Protein AF-A0A0Q4K7S3-F1 (afdb_monomer_lite)

Sequence (241 aa):
MIRLLLPAALAGLSPAAHAQATAPSAEAVSAAKEGVVTTTTDANGAKVKTKPYAPAALPDNETGRQKFGGIDFGIGVAFTYDLGNNERIKEATIVDNIVRVTRTENVRARLILESHYFFTPPSAALGNYSGAFCDEMKDYPDQKEDCDNRRKSFGIGPFMAIQPGTDNIIDAIGAGVMIGLRRRQENSASFNIGIGILYDVNTQILGDGFVENQAPPGKETEVRFRRGSQSGLLIMTSYSF

Structure (mmCIF, N/CA/C/O backbone):
data_AF-A0A0Q4K7S3-F1
#
_entry.id   AF-A0A0Q4K7S3-F1
#
loop_
_atom_site.group_PDB
_atom_site.id
_atom_site.type_symbol
_atom_site.label_atom_id
_atom_site.label_alt_id
_atom_site.label_comp_id
_atom_site.label_asym_id
_atom_site.label_entity_id
_atom_site.label_seq_id
_atom_site.pdbx_PDB_ins_code
_atom_site.Cartn_x
_atom_site.Cartn_y
_atom_site.Cartn_z
_atom_site.occupancy
_atom_site.B_iso_or_equiv
_atom_site.auth_seq_id
_atom_site.auth_comp_id
_atom_site.auth_asym_id
_atom_site.auth_atom_id
_atom_site.pdbx_PDB_model_num
ATOM 1 N N . MET A 1 1 ? 34.430 51.041 56.766 1.00 45.44 1 MET A N 1
ATOM 2 C CA . MET A 1 1 ? 35.851 50.641 56.692 1.00 45.44 1 MET A CA 1
ATOM 3 C C . MET A 1 1 ? 35.987 49.268 57.322 1.00 45.44 1 MET A C 1
ATOM 5 O O . MET A 1 1 ? 35.691 49.160 58.499 1.00 45.44 1 MET A O 1
ATOM 9 N N . ILE A 1 2 ? 36.362 48.253 56.540 1.00 39.62 2 ILE A N 1
ATOM 10 C CA . ILE A 1 2 ? 37.396 47.240 56.834 1.00 39.62 2 ILE A CA 1
ATOM 11 C C . ILE A 1 2 ? 37.284 46.144 55.762 1.00 39.62 2 ILE A C 1
ATOM 13 O O . ILE A 1 2 ? 36.261 45.485 55.606 1.00 39.62 2 ILE A O 1
ATOM 17 N N . ARG A 1 3 ? 38.363 46.051 54.981 1.00 39.69 3 ARG A N 1
ATOM 18 C CA . ARG A 1 3 ? 38.727 44.982 54.047 1.00 39.69 3 ARG A CA 1
ATOM 19 C C . ARG A 1 3 ? 39.050 43.707 54.830 1.00 39.69 3 ARG A C 1
ATOM 21 O O . ARG A 1 3 ? 39.777 43.799 55.813 1.00 39.69 3 ARG A O 1
ATOM 28 N N . LEU A 1 4 ? 38.673 42.546 54.302 1.00 34.09 4 LEU A N 1
ATOM 29 C CA . LEU A 1 4 ? 39.364 41.272 54.547 1.00 34.09 4 LEU A CA 1
ATOM 30 C C . LEU A 1 4 ? 39.098 40.363 53.329 1.00 34.09 4 LEU A C 1
ATOM 32 O O . LEU A 1 4 ? 37.962 39.983 53.082 1.00 34.09 4 LEU A O 1
ATOM 36 N N . LEU A 1 5 ? 39.985 40.393 52.330 1.00 36.31 5 LEU A N 1
ATOM 37 C CA . LEU A 1 5 ? 41.039 39.401 52.055 1.00 36.31 5 LEU A CA 1
ATOM 38 C C . LEU A 1 5 ? 40.502 38.000 51.701 1.00 36.31 5 LEU A C 1
ATOM 40 O O . LEU A 1 5 ? 40.054 37.248 52.558 1.00 36.31 5 LEU A O 1
ATOM 44 N N . LEU A 1 6 ? 40.624 37.682 50.406 1.00 39.38 6 LEU A N 1
ATOM 45 C CA . LEU A 1 6 ? 40.625 36.334 49.830 1.00 39.38 6 LEU A CA 1
ATOM 46 C C . LEU A 1 6 ? 41.616 35.406 50.558 1.00 39.38 6 LEU A C 1
ATOM 48 O O . LEU A 1 6 ? 42.647 35.872 51.052 1.00 39.38 6 LEU A O 1
ATOM 52 N N . PRO A 1 7 ? 41.433 34.088 50.386 1.00 41.41 7 PRO A N 1
ATOM 53 C CA . PRO A 1 7 ? 42.501 33.346 49.734 1.00 41.41 7 PRO A CA 1
ATOM 54 C C . PRO A 1 7 ? 42.029 32.547 48.517 1.00 41.41 7 PRO A C 1
ATOM 56 O O . PRO A 1 7 ? 40.868 32.185 48.349 1.00 41.41 7 PRO A O 1
ATOM 59 N N . ALA A 1 8 ? 43.011 32.357 47.648 1.00 37.75 8 ALA A N 1
ATOM 60 C CA . ALA A 1 8 ? 42.970 31.721 46.353 1.00 37.75 8 ALA A CA 1
ATOM 61 C C . ALA A 1 8 ? 42.865 30.186 46.408 1.00 37.75 8 ALA A C 1
ATOM 63 O O . ALA A 1 8 ? 43.196 29.561 47.411 1.00 37.75 8 ALA A O 1
ATOM 64 N N . ALA A 1 9 ? 42.568 29.648 45.220 1.00 33.41 9 ALA A N 1
ATOM 65 C CA . ALA A 1 9 ? 42.928 28.332 44.690 1.00 33.41 9 ALA A CA 1
ATOM 66 C C . ALA A 1 9 ? 41.844 27.244 44.732 1.00 33.41 9 ALA A C 1
ATOM 68 O O . ALA A 1 9 ? 41.751 26.454 45.663 1.00 33.41 9 ALA A O 1
ATOM 69 N N . LEU A 1 10 ? 41.148 27.100 43.601 1.00 35.28 10 LEU A N 1
ATOM 70 C CA . LEU A 1 10 ? 41.057 25.797 42.948 1.00 35.28 10 LEU A CA 1
ATOM 71 C C . LEU A 1 10 ? 41.233 26.005 41.439 1.00 35.28 10 LEU A C 1
ATOM 73 O O . LEU A 1 10 ? 40.432 26.659 40.775 1.00 35.28 10 LEU A O 1
ATOM 77 N N . ALA A 1 11 ? 42.361 25.516 40.942 1.00 36.56 11 ALA A N 1
ATOM 78 C CA . ALA A 1 11 ? 42.706 25.472 39.537 1.00 36.56 11 ALA A CA 1
ATOM 79 C C . ALA A 1 11 ? 42.016 24.279 38.860 1.00 36.56 11 ALA A C 1
ATOM 81 O O . ALA A 1 11 ? 41.850 23.229 39.475 1.00 36.56 11 ALA A O 1
ATOM 82 N N . GLY A 1 12 ? 41.733 24.424 37.563 1.00 40.91 12 GLY A N 1
ATOM 83 C CA . GLY A 1 12 ? 41.736 23.291 36.638 1.00 40.91 12 GLY A CA 1
ATOM 84 C C . GLY A 1 12 ? 40.378 22.772 36.180 1.00 40.91 12 GLY A C 1
ATOM 85 O O . GLY A 1 12 ? 40.046 21.631 36.462 1.00 40.91 12 GLY A O 1
ATOM 86 N N . LEU A 1 13 ? 39.664 23.548 35.361 1.00 35.62 13 LEU A N 1
ATOM 87 C CA . LEU A 1 13 ? 38.778 23.002 34.328 1.00 35.62 13 LEU A CA 1
ATOM 88 C C . LEU A 1 13 ? 39.012 23.802 33.039 1.00 35.62 13 LEU A C 1
ATOM 90 O O . LEU A 1 13 ? 38.580 24.944 32.904 1.00 35.62 13 LEU A O 1
ATOM 94 N N . SER A 1 14 ? 39.783 23.207 32.127 1.00 42.62 14 SER A N 1
ATOM 95 C CA . SER A 1 14 ? 39.996 23.713 30.769 1.00 42.62 14 SER A CA 1
ATOM 96 C C . SER A 1 14 ? 38.718 23.508 29.943 1.00 42.62 14 SER A C 1
ATOM 98 O O . SER A 1 14 ? 38.114 22.437 30.052 1.00 42.62 14 SER A O 1
ATOM 100 N N . PRO A 1 15 ? 38.285 24.473 29.113 1.00 40.91 15 PRO A N 1
ATOM 101 C CA . PRO A 1 15 ? 37.164 24.261 28.208 1.00 40.91 15 PRO A CA 1
ATOM 102 C C . PRO A 1 15 ? 37.538 23.224 27.142 1.00 40.91 15 PRO A C 1
ATOM 104 O O . PRO A 1 15 ? 38.585 23.315 26.500 1.00 40.91 15 PRO A O 1
ATOM 107 N N . ALA A 1 16 ? 36.669 22.228 26.961 1.00 40.34 16 ALA A N 1
ATOM 108 C CA . ALA A 1 16 ? 36.775 21.237 25.900 1.00 40.34 16 ALA A CA 1
ATOM 109 C C . ALA A 1 16 ? 36.878 21.941 24.537 1.00 40.34 16 ALA A C 1
ATOM 111 O O . ALA A 1 16 ? 35.958 22.642 24.102 1.00 40.34 16 ALA A O 1
ATOM 112 N N . ALA A 1 17 ? 38.024 21.764 23.882 1.00 35.00 17 ALA A N 1
ATOM 113 C CA . ALA A 1 17 ? 38.273 22.245 22.537 1.00 35.00 17 ALA A CA 1
ATOM 114 C C . ALA A 1 17 ? 37.237 21.637 21.582 1.00 35.00 17 ALA A C 1
ATOM 116 O O . ALA A 1 17 ? 37.189 20.424 21.384 1.00 35.00 17 ALA A O 1
ATOM 117 N N . HIS A 1 18 ? 36.406 22.492 20.988 1.00 36.59 18 HIS A N 1
ATOM 118 C CA . HIS A 1 18 ? 35.636 22.140 19.806 1.00 36.59 18 HIS A CA 1
ATOM 119 C C . HIS A 1 18 ? 36.629 21.909 18.666 1.00 36.59 18 HIS A C 1
ATOM 121 O O . HIS A 1 18 ? 37.198 22.860 18.131 1.00 36.59 18 HIS A O 1
ATOM 127 N N . ALA A 1 19 ? 36.862 20.647 18.309 1.00 35.59 19 ALA A N 1
ATOM 128 C CA . ALA A 1 19 ? 37.572 20.308 17.087 1.00 35.59 19 ALA A CA 1
ATOM 129 C C . ALA A 1 19 ? 36.714 20.762 15.895 1.00 35.59 19 ALA A C 1
ATOM 131 O O . ALA A 1 19 ? 35.727 20.121 15.538 1.00 35.59 19 ALA A O 1
ATOM 132 N N . GLN A 1 20 ? 37.066 21.905 15.307 1.00 34.44 20 GLN A N 1
ATOM 133 C CA . GLN A 1 20 ? 36.595 22.288 13.983 1.00 34.44 20 GLN A CA 1
ATOM 134 C C . GLN A 1 20 ? 37.061 21.220 12.995 1.00 34.44 20 GLN A C 1
ATOM 136 O O . GLN A 1 20 ? 38.261 21.018 12.813 1.00 34.44 20 GLN A O 1
ATOM 141 N N . ALA A 1 21 ? 36.110 20.533 12.364 1.00 34.03 21 ALA A N 1
ATOM 142 C CA . ALA A 1 21 ? 36.389 19.699 11.208 1.00 34.03 21 ALA A CA 1
ATOM 143 C C . ALA A 1 21 ? 36.898 20.608 10.083 1.00 34.03 21 ALA A C 1
ATOM 145 O O . ALA A 1 21 ? 36.133 21.347 9.462 1.00 34.03 21 ALA A O 1
ATOM 146 N N . THR A 1 22 ? 38.207 20.602 9.859 1.00 39.75 22 THR A N 1
ATOM 147 C CA . THR A 1 22 ? 38.811 21.222 8.688 1.00 39.75 22 THR A CA 1
ATOM 148 C C . THR A 1 22 ? 38.411 20.414 7.459 1.00 39.75 22 THR A C 1
ATOM 150 O O . THR A 1 22 ? 38.588 19.196 7.411 1.00 39.75 22 THR A O 1
ATOM 153 N N . ALA A 1 23 ? 37.835 21.088 6.463 1.00 43.47 23 ALA A N 1
ATOM 154 C CA . ALA A 1 23 ? 37.610 20.485 5.157 1.00 43.47 23 ALA A CA 1
ATOM 155 C C . ALA A 1 23 ? 38.954 19.983 4.590 1.00 43.47 23 ALA A C 1
ATOM 157 O O . ALA A 1 23 ? 39.973 20.664 4.761 1.00 43.47 23 ALA A O 1
ATOM 158 N N . PRO A 1 24 ? 38.988 18.808 3.937 1.00 42.94 24 PRO A N 1
ATOM 159 C CA . PRO A 1 24 ? 40.221 18.284 3.368 1.00 42.94 24 PRO A CA 1
ATOM 160 C C . PRO A 1 24 ? 40.755 19.238 2.290 1.00 42.94 24 PRO A C 1
ATOM 162 O O . PRO A 1 24 ? 39.987 19.849 1.545 1.00 42.94 24 PRO A O 1
ATOM 165 N N . SER A 1 25 ? 42.081 19.385 2.222 1.00 44.00 25 SER A N 1
ATOM 166 C CA . SER A 1 25 ? 42.741 20.234 1.228 1.00 44.00 25 SER A CA 1
ATOM 167 C C . SER A 1 25 ? 42.502 19.711 -0.194 1.00 44.00 25 SER A C 1
ATOM 169 O O . SER A 1 25 ? 42.300 18.516 -0.409 1.00 44.00 25 SER A O 1
ATOM 171 N N . ALA A 1 26 ? 42.567 20.599 -1.190 1.00 44.00 26 ALA A N 1
ATOM 172 C CA . ALA A 1 26 ? 42.369 20.252 -2.601 1.00 44.00 26 ALA A CA 1
ATOM 173 C C . ALA A 1 26 ? 43.338 19.162 -3.118 1.00 44.00 26 ALA A C 1
ATOM 175 O O . ALA A 1 26 ? 43.002 18.437 -4.052 1.00 44.00 26 ALA A O 1
ATOM 176 N N . GLU A 1 27 ? 44.498 18.983 -2.477 1.00 41.44 27 GLU A N 1
ATOM 177 C CA . GLU A 1 27 ? 45.441 17.887 -2.757 1.00 41.44 27 GLU A CA 1
ATOM 178 C C . GLU A 1 27 ? 44.940 16.515 -2.275 1.00 41.44 27 GLU A C 1
ATOM 180 O O . GLU A 1 27 ? 45.216 15.502 -2.912 1.00 41.44 27 GLU A O 1
ATOM 185 N N . ALA A 1 28 ? 44.139 16.456 -1.207 1.00 39.88 28 ALA A N 1
ATOM 186 C CA . ALA A 1 28 ? 43.490 15.213 -0.782 1.00 39.88 28 ALA A CA 1
ATOM 187 C C . ALA A 1 28 ? 42.332 14.815 -1.718 1.00 39.88 28 ALA A C 1
ATOM 189 O O . ALA A 1 28 ? 41.985 13.639 -1.815 1.00 39.88 28 ALA A O 1
ATOM 190 N N . VAL A 1 29 ? 41.757 15.782 -2.442 1.00 46.22 29 VAL A N 1
ATOM 191 C CA . VAL A 1 29 ? 40.675 15.553 -3.413 1.00 46.22 29 VAL A CA 1
ATOM 192 C C . VAL A 1 29 ? 41.221 15.067 -4.763 1.00 46.22 29 VAL A C 1
ATOM 194 O O . VAL A 1 29 ? 40.550 14.298 -5.451 1.00 46.22 29 VAL A O 1
ATOM 197 N N . SER A 1 30 ? 42.449 15.442 -5.145 1.00 37.38 30 SER A N 1
ATOM 198 C CA . SER A 1 30 ? 43.056 14.975 -6.402 1.00 37.38 30 SER A CA 1
ATOM 199 C C . SER A 1 30 ? 43.574 13.532 -6.322 1.00 37.38 30 SER A C 1
ATOM 201 O O . SER A 1 30 ? 43.469 12.800 -7.305 1.00 37.38 30 SER A O 1
ATOM 203 N N . ALA A 1 31 ? 44.030 13.077 -5.149 1.00 39.56 31 ALA A N 1
ATOM 204 C CA . ALA A 1 31 ? 44.505 11.705 -4.941 1.00 39.56 31 ALA A CA 1
ATOM 205 C C . ALA A 1 31 ? 43.390 10.637 -4.985 1.00 39.56 31 ALA A C 1
ATOM 207 O O . ALA A 1 31 ? 43.677 9.455 -5.135 1.00 39.56 31 ALA A O 1
ATOM 208 N N . ALA A 1 32 ? 42.115 11.023 -4.890 1.00 44.19 32 ALA A N 1
ATOM 209 C CA . ALA A 1 32 ? 40.990 10.088 -4.973 1.00 44.19 32 ALA A CA 1
ATOM 210 C C . ALA A 1 32 ? 40.625 9.678 -6.416 1.00 44.19 32 ALA A C 1
ATOM 212 O O . ALA A 1 32 ? 39.870 8.724 -6.601 1.00 44.19 32 ALA A O 1
ATOM 213 N N . LYS A 1 33 ? 41.148 10.373 -7.441 1.00 42.09 33 LYS A N 1
ATOM 214 C CA . LYS A 1 33 ? 40.830 10.095 -8.857 1.00 42.09 33 LYS A CA 1
ATOM 215 C C . LYS A 1 33 ? 41.651 8.967 -9.482 1.00 42.09 33 LYS A C 1
ATOM 217 O O . LYS A 1 33 ? 41.204 8.364 -10.451 1.00 42.09 33 LYS A O 1
ATOM 222 N N . GLU A 1 34 ? 42.800 8.628 -8.913 1.00 47.62 34 GLU A N 1
ATOM 223 C CA . GLU A 1 34 ? 43.579 7.455 -9.304 1.00 47.62 34 GLU A CA 1
ATOM 224 C C . GLU A 1 34 ? 43.604 6.512 -8.110 1.00 47.62 34 GLU A C 1
ATOM 226 O O . GLU A 1 34 ? 44.264 6.797 -7.119 1.00 47.62 34 GLU A O 1
ATOM 231 N N . GLY A 1 35 ? 42.822 5.429 -8.158 1.00 50.06 35 GLY A N 1
ATOM 232 C CA . GLY A 1 35 ? 42.617 4.527 -7.023 1.00 50.06 35 GLY A CA 1
ATOM 233 C C . GLY A 1 35 ? 43.919 4.165 -6.300 1.00 50.06 35 GLY A C 1
ATOM 234 O O . GLY A 1 35 ? 44.674 3.307 -6.760 1.00 50.06 35 GLY A O 1
ATOM 235 N N . VAL A 1 36 ? 44.157 4.811 -5.155 1.00 48.53 36 VAL A N 1
ATOM 236 C CA . VAL A 1 36 ? 45.369 4.627 -4.356 1.00 48.53 36 VAL A CA 1
ATOM 237 C C . VAL A 1 36 ? 45.356 3.216 -3.786 1.00 48.53 36 VAL A C 1
ATOM 239 O O . VAL A 1 36 ? 44.555 2.868 -2.919 1.00 48.53 36 VAL A O 1
ATOM 242 N N . VAL A 1 37 ? 46.243 2.371 -4.305 1.00 54.38 37 VAL A N 1
ATOM 243 C CA . VAL A 1 37 ? 46.498 1.040 -3.758 1.00 54.38 37 VAL A CA 1
ATOM 244 C C . VAL A 1 37 ? 47.479 1.191 -2.605 1.00 54.38 37 VAL A C 1
ATOM 246 O O . VAL A 1 37 ? 48.680 1.365 -2.814 1.00 54.38 37 VAL A O 1
ATOM 249 N N . THR A 1 38 ? 46.977 1.095 -1.378 1.00 56.47 38 THR A N 1
ATOM 250 C CA . THR A 1 38 ? 47.830 1.106 -0.191 1.00 56.47 38 THR A CA 1
ATOM 251 C C . THR A 1 38 ? 48.401 -0.292 0.021 1.00 56.47 38 THR A C 1
ATOM 253 O O . THR A 1 38 ? 47.674 -1.285 0.050 1.00 56.47 38 THR A O 1
ATOM 256 N N . THR A 1 39 ? 49.722 -0.393 0.149 1.00 53.88 39 THR A N 1
ATOM 257 C CA . THR A 1 39 ? 50.376 -1.658 0.502 1.00 53.88 39 THR A CA 1
ATOM 258 C C . THR A 1 39 ? 50.478 -1.735 2.017 1.00 53.88 39 THR A C 1
ATOM 260 O O . THR A 1 39 ? 51.157 -0.910 2.625 1.00 53.88 39 THR A O 1
ATOM 263 N N . THR A 1 40 ? 49.799 -2.704 2.620 1.00 59.62 40 THR A N 1
ATOM 264 C CA . THR A 1 40 ? 49.866 -2.991 4.055 1.00 59.62 40 THR A CA 1
ATOM 265 C C . THR A 1 40 ? 50.599 -4.310 4.272 1.00 59.62 40 THR A C 1
ATOM 267 O O . THR A 1 40 ? 50.608 -5.175 3.400 1.00 59.62 40 THR A O 1
ATOM 270 N N . THR A 1 41 ? 51.289 -4.454 5.397 1.00 59.78 41 THR A N 1
ATOM 271 C CA . THR A 1 41 ? 51.981 -5.701 5.738 1.00 59.78 41 THR A CA 1
ATOM 272 C C . THR A 1 41 ? 51.087 -6.492 6.6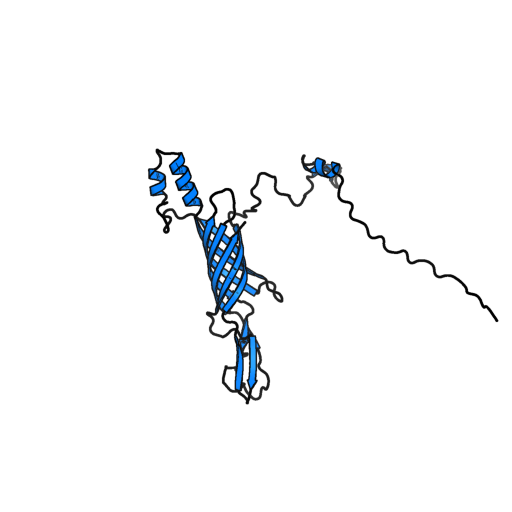80 1.00 59.78 41 THR A C 1
ATOM 274 O O . THR A 1 41 ? 50.649 -5.947 7.693 1.00 59.78 41 THR A O 1
ATOM 277 N N . ASP A 1 42 ? 50.785 -7.743 6.341 1.00 59.50 42 ASP A N 1
ATOM 278 C CA . ASP A 1 42 ? 50.000 -8.612 7.213 1.00 59.50 42 ASP A CA 1
ATOM 279 C C . ASP A 1 42 ? 50.812 -9.094 8.429 1.00 59.50 42 ASP A C 1
ATOM 281 O O . ASP A 1 42 ? 52.017 -8.853 8.551 1.00 59.50 42 ASP A O 1
ATOM 285 N N . ALA A 1 43 ? 50.140 -9.787 9.350 1.00 57.28 43 ALA A N 1
ATOM 286 C CA . ALA A 1 43 ? 50.737 -10.285 10.590 1.00 57.28 43 ALA A CA 1
ATOM 287 C C . ALA A 1 43 ? 51.894 -11.287 10.378 1.00 57.28 43 ALA A C 1
ATOM 289 O O . ALA A 1 43 ? 52.636 -11.556 11.319 1.00 57.28 43 ALA A O 1
ATOM 290 N N . ASN A 1 44 ? 52.074 -11.801 9.157 1.00 64.62 44 ASN A N 1
ATOM 291 C CA . ASN A 1 44 ? 53.140 -12.728 8.784 1.00 64.62 44 ASN A CA 1
ATOM 292 C C . ASN A 1 44 ? 54.246 -12.049 7.956 1.00 64.62 44 ASN A C 1
ATOM 294 O O . ASN A 1 44 ? 55.134 -12.723 7.433 1.00 64.62 44 ASN A O 1
ATOM 298 N N . GLY A 1 45 ? 54.218 -10.718 7.832 1.00 62.38 45 GLY A N 1
ATOM 299 C CA . GLY A 1 45 ? 55.233 -9.955 7.111 1.00 62.38 45 GLY A CA 1
ATOM 300 C C . GLY A 1 45 ? 55.018 -9.890 5.596 1.00 62.38 45 GLY A C 1
ATOM 301 O O . GLY A 1 45 ? 55.868 -9.335 4.893 1.00 62.38 45 GLY A O 1
ATOM 302 N N . ALA A 1 46 ? 53.910 -10.417 5.066 1.00 61.47 46 ALA A N 1
ATOM 303 C CA . ALA A 1 46 ? 53.632 -10.368 3.637 1.00 61.47 46 ALA A CA 1
ATOM 304 C C . ALA A 1 46 ? 53.005 -9.022 3.252 1.00 61.47 46 ALA A C 1
ATOM 306 O O . ALA A 1 46 ? 52.079 -8.525 3.892 1.00 61.47 46 ALA A O 1
ATOM 307 N N . LYS A 1 47 ? 53.518 -8.410 2.179 1.00 60.59 47 LYS A N 1
ATOM 308 C CA . LYS A 1 47 ? 52.977 -7.158 1.636 1.00 60.59 47 LYS A CA 1
ATOM 309 C C . LYS A 1 47 ? 51.690 -7.445 0.861 1.00 60.59 47 LYS A C 1
ATOM 311 O O . LYS A 1 47 ? 51.740 -7.950 -0.259 1.00 60.59 47 LYS A O 1
ATOM 316 N N . VAL A 1 48 ? 50.551 -7.084 1.439 1.00 64.69 48 VAL A N 1
ATOM 317 C CA . VAL A 1 48 ? 49.222 -7.200 0.842 1.00 64.69 48 VAL A CA 1
ATOM 318 C C . VAL A 1 48 ? 48.807 -5.849 0.263 1.00 64.69 48 VAL A C 1
ATOM 320 O O . VAL A 1 48 ? 48.828 -4.812 0.924 1.00 64.69 48 VAL A O 1
ATOM 323 N N . LYS A 1 49 ? 48.424 -5.846 -1.013 1.00 61.00 49 LYS A N 1
ATOM 324 C CA . LYS A 1 49 ? 47.835 -4.671 -1.658 1.00 61.00 49 LYS A CA 1
ATOM 325 C C . LYS A 1 49 ? 46.365 -4.592 -1.265 1.00 61.00 49 LYS A C 1
ATOM 327 O O . LYS A 1 49 ? 45.564 -5.400 -1.725 1.00 61.00 49 LYS A O 1
ATOM 332 N N . THR A 1 50 ? 46.008 -3.618 -0.441 1.00 52.72 50 THR A N 1
ATOM 333 C CA . THR A 1 50 ? 44.626 -3.380 -0.020 1.00 52.72 50 THR A CA 1
ATOM 334 C C . THR A 1 50 ? 44.116 -2.108 -0.678 1.00 52.72 50 THR A C 1
ATOM 336 O O . THR A 1 50 ? 44.687 -1.034 -0.485 1.00 52.72 50 THR A O 1
ATOM 339 N N . LYS A 1 51 ? 43.034 -2.212 -1.455 1.00 53.62 51 LYS A N 1
ATOM 340 C CA . LYS A 1 51 ? 42.275 -1.025 -1.857 1.00 53.62 51 LYS A CA 1
ATOM 341 C C . LYS A 1 51 ? 41.473 -0.562 -0.637 1.00 53.62 51 LYS A C 1
ATOM 343 O O . LYS A 1 51 ? 40.725 -1.382 -0.101 1.00 53.62 51 LYS A O 1
ATOM 348 N N . PRO A 1 52 ? 41.624 0.687 -0.167 1.00 50.66 52 PRO A N 1
ATOM 349 C CA . PRO A 1 52 ? 40.760 1.197 0.885 1.00 50.66 52 PRO A CA 1
ATOM 350 C C . PRO A 1 52 ? 39.308 1.125 0.401 1.00 50.66 52 PRO A C 1
ATOM 352 O O . PRO A 1 52 ? 38.983 1.602 -0.686 1.00 50.66 52 PRO A O 1
ATOM 355 N N . TYR A 1 53 ? 38.442 0.494 1.195 1.00 44.12 53 TYR A N 1
ATOM 356 C CA . TYR A 1 53 ? 37.002 0.571 0.987 1.00 44.12 53 TYR A CA 1
ATOM 357 C C . TYR A 1 53 ? 36.567 1.993 1.346 1.00 44.12 53 TYR A C 1
ATOM 359 O O . TYR A 1 53 ? 36.283 2.302 2.502 1.00 44.12 53 TYR A O 1
ATOM 367 N N . ALA A 1 54 ? 36.573 2.884 0.359 1.00 47.78 54 ALA A N 1
ATOM 368 C CA . ALA A 1 54 ? 35.694 4.036 0.408 1.00 47.78 54 ALA A CA 1
ATOM 369 C C . ALA A 1 54 ? 34.265 3.498 0.221 1.00 47.78 54 ALA A C 1
ATOM 371 O O . ALA A 1 54 ? 34.080 2.656 -0.665 1.00 47.78 54 ALA A O 1
ATOM 372 N N . PRO A 1 55 ? 33.257 3.928 1.008 1.00 47.78 55 PRO A N 1
ATOM 373 C CA . PRO A 1 55 ? 31.871 3.723 0.604 1.00 47.78 55 PRO A CA 1
ATOM 374 C C . PRO A 1 55 ? 31.764 4.315 -0.799 1.00 47.78 55 PRO A C 1
ATOM 376 O O . PRO A 1 55 ? 31.975 5.513 -0.972 1.00 47.78 55 PRO A O 1
ATOM 379 N N . ALA A 1 56 ? 31.619 3.450 -1.802 1.00 49.78 56 ALA A N 1
ATOM 380 C CA . ALA A 1 56 ? 31.825 3.819 -3.188 1.00 49.78 56 ALA A CA 1
ATOM 381 C C . ALA A 1 56 ? 30.901 4.990 -3.543 1.00 49.78 56 ALA A C 1
ATOM 383 O O . ALA A 1 56 ? 29.691 4.815 -3.678 1.00 49.78 56 ALA A O 1
ATOM 384 N N . ALA A 1 57 ? 31.477 6.183 -3.709 1.00 47.59 57 ALA A N 1
ATOM 385 C CA . ALA A 1 57 ? 30.938 7.107 -4.684 1.00 47.59 57 ALA A CA 1
ATOM 386 C C . ALA A 1 57 ? 30.971 6.338 -6.008 1.00 47.59 57 ALA A C 1
ATOM 388 O O . ALA A 1 57 ? 32.021 5.825 -6.407 1.00 47.59 57 ALA A O 1
ATOM 389 N N . LEU A 1 58 ? 29.789 6.136 -6.584 1.00 51.16 58 LEU A N 1
ATOM 390 C CA . LEU A 1 58 ? 29.616 5.401 -7.827 1.00 51.16 58 LEU A CA 1
ATOM 391 C C . LEU A 1 58 ? 30.554 5.997 -8.888 1.00 51.16 58 LEU A C 1
ATOM 393 O O . LEU A 1 58 ? 30.657 7.222 -8.963 1.00 51.16 58 LEU A O 1
ATOM 397 N N . PRO A 1 59 ? 31.259 5.170 -9.680 1.00 47.97 59 PRO A N 1
ATOM 398 C CA . PRO A 1 59 ? 32.025 5.675 -10.811 1.00 47.97 59 PRO A CA 1
ATOM 399 C C . PRO A 1 59 ? 31.095 6.483 -11.724 1.00 47.97 59 PRO A C 1
ATOM 401 O O . PRO A 1 59 ? 29.977 6.047 -11.993 1.00 47.97 59 PRO A O 1
ATOM 404 N N . ASP A 1 60 ? 31.573 7.632 -12.211 1.00 50.09 60 ASP A N 1
ATOM 405 C CA . ASP A 1 60 ? 30.816 8.676 -12.935 1.00 50.09 60 ASP A CA 1
ATOM 406 C C . ASP A 1 60 ? 30.086 8.212 -14.223 1.00 50.09 60 ASP A C 1
ATOM 408 O O . ASP A 1 60 ? 29.504 9.024 -14.937 1.00 50.09 60 ASP A O 1
ATOM 412 N N . ASN A 1 61 ? 30.109 6.915 -14.543 1.00 47.06 61 ASN A N 1
ATOM 413 C CA . ASN A 1 61 ? 29.497 6.318 -15.727 1.00 47.06 61 ASN A CA 1
ATOM 414 C C . ASN A 1 61 ? 28.586 5.110 -15.425 1.00 47.06 61 ASN A C 1
ATOM 416 O O . ASN A 1 61 ? 28.162 4.407 -16.340 1.00 47.06 61 ASN A O 1
ATOM 420 N N . GLU A 1 62 ? 28.266 4.850 -14.156 1.00 49.72 62 GLU A N 1
ATOM 421 C CA . GLU A 1 62 ? 27.139 3.990 -13.807 1.00 49.72 62 GLU A CA 1
ATOM 422 C C . GLU A 1 62 ? 25.976 4.875 -13.373 1.00 49.72 62 GLU A C 1
ATOM 424 O O . GLU A 1 62 ? 26.099 5.678 -12.447 1.00 49.72 62 GLU A O 1
ATOM 429 N N . THR A 1 63 ? 24.825 4.744 -14.047 1.00 54.31 63 THR A N 1
ATOM 430 C CA . THR A 1 63 ? 23.562 5.284 -13.525 1.00 54.31 63 THR A CA 1
ATOM 431 C C . THR A 1 63 ? 23.493 4.852 -12.069 1.00 54.31 63 THR A C 1
ATOM 433 O O . THR A 1 63 ? 23.632 3.655 -11.830 1.00 54.31 63 THR A O 1
ATOM 436 N N . GLY A 1 64 ? 23.330 5.768 -11.111 1.00 49.81 64 GLY A N 1
ATOM 437 C CA . GLY A 1 64 ? 23.474 5.484 -9.675 1.00 49.81 64 GLY A CA 1
ATOM 438 C C . GLY A 1 64 ? 22.443 4.529 -9.056 1.00 49.81 64 GLY A C 1
ATOM 439 O O . GLY A 1 64 ? 22.155 4.593 -7.864 1.00 49.81 64 GLY A O 1
ATOM 440 N N . ARG A 1 65 ? 21.881 3.641 -9.871 1.00 56.03 65 ARG A N 1
ATOM 441 C CA . ARG A 1 65 ? 21.000 2.537 -9.547 1.00 56.03 65 ARG A CA 1
ATOM 442 C C . ARG A 1 65 ? 21.814 1.335 -9.137 1.00 56.03 65 ARG A C 1
ATOM 444 O O . ARG A 1 65 ? 22.356 0.609 -9.969 1.00 56.03 65 ARG A O 1
ATOM 451 N N . GLN A 1 66 ? 21.791 1.057 -7.847 1.00 56.31 66 GLN A N 1
ATOM 452 C CA . GLN A 1 66 ? 22.112 -0.275 -7.369 1.00 56.31 66 GLN A CA 1
ATOM 453 C C . GLN A 1 66 ? 20.948 -1.206 -7.730 1.00 56.31 66 GLN A C 1
ATOM 455 O O . GLN A 1 66 ? 19.985 -1.346 -6.980 1.00 56.31 66 GLN A O 1
ATOM 460 N N . LYS A 1 67 ? 21.009 -1.815 -8.919 1.00 62.91 67 LYS A N 1
ATOM 461 C CA . LYS A 1 67 ? 20.087 -2.890 -9.293 1.00 62.91 67 LYS A CA 1
ATOM 462 C C . LYS A 1 67 ? 20.538 -4.174 -8.620 1.00 62.91 67 LYS A C 1
ATOM 464 O O . LYS A 1 67 ? 21.534 -4.774 -9.019 1.00 62.91 67 LYS A O 1
ATOM 469 N N . PHE A 1 68 ? 19.779 -4.635 -7.637 1.00 61.19 68 PHE A N 1
ATOM 470 C CA . PHE A 1 68 ? 20.025 -5.929 -7.011 1.00 61.19 68 PHE A CA 1
ATOM 471 C C . PHE A 1 68 ? 19.248 -7.001 -7.779 1.00 61.19 68 PHE A C 1
ATOM 473 O O . PHE A 1 68 ? 18.048 -7.170 -7.595 1.00 61.19 68 PHE A O 1
ATOM 480 N N . GLY A 1 69 ? 19.915 -7.687 -8.713 1.00 71.06 69 GLY A N 1
ATOM 481 C CA . GLY A 1 69 ? 19.302 -8.782 -9.480 1.00 71.06 69 GLY A CA 1
ATOM 482 C C . GLY A 1 69 ? 18.166 -8.354 -10.420 1.00 71.06 69 GLY A C 1
ATOM 483 O O . GLY A 1 69 ? 17.284 -9.152 -10.717 1.00 71.06 69 GLY A O 1
ATOM 484 N N . GLY A 1 70 ? 18.165 -7.096 -10.877 1.00 70.50 70 GLY A N 1
ATOM 485 C CA . GLY A 1 70 ? 17.102 -6.538 -11.724 1.00 70.50 70 GLY A CA 1
ATOM 486 C C . GLY A 1 70 ? 15.879 -6.021 -10.959 1.00 70.50 70 GLY A C 1
ATOM 487 O O . GLY A 1 70 ? 14.920 -5.599 -11.599 1.00 70.50 70 GLY A O 1
ATOM 488 N N . ILE A 1 71 ? 15.918 -6.037 -9.624 1.00 80.12 71 ILE A N 1
ATOM 489 C CA . ILE A 1 71 ? 14.915 -5.412 -8.760 1.00 80.12 71 ILE A CA 1
ATOM 490 C C . ILE A 1 71 ? 15.251 -3.929 -8.611 1.00 80.12 71 ILE A C 1
ATOM 492 O O . ILE A 1 71 ? 16.389 -3.570 -8.292 1.00 80.12 71 ILE A O 1
ATOM 496 N N . ASP A 1 72 ? 14.243 -3.093 -8.833 1.00 85.12 72 ASP A N 1
ATOM 497 C CA . ASP A 1 72 ? 14.297 -1.653 -8.623 1.00 85.12 72 ASP A CA 1
ATOM 498 C C . ASP A 1 72 ? 13.586 -1.305 -7.304 1.00 85.12 72 ASP A C 1
ATOM 500 O O . ASP A 1 72 ? 12.659 -2.000 -6.883 1.00 85.12 72 ASP A O 1
ATOM 504 N N . PHE A 1 73 ? 14.027 -0.229 -6.649 1.00 89.94 73 PHE A N 1
ATOM 505 C CA . PHE A 1 73 ? 13.449 0.267 -5.399 1.00 89.94 73 PHE A CA 1
ATOM 506 C C . PHE A 1 73 ? 12.876 1.669 -5.594 1.00 89.94 73 PHE A C 1
ATOM 508 O O . PHE A 1 73 ? 13.378 2.460 -6.399 1.00 89.94 73 PHE A O 1
ATOM 515 N N . GLY A 1 74 ? 11.835 1.989 -4.837 1.00 90.06 74 GLY A N 1
ATOM 516 C CA . GLY A 1 74 ? 11.200 3.294 -4.873 1.00 90.06 74 GLY A CA 1
ATOM 517 C C . GLY A 1 74 ? 10.551 3.682 -3.556 1.00 90.06 74 GLY A C 1
ATOM 518 O O . GLY A 1 74 ? 10.465 2.907 -2.600 1.00 90.06 74 GLY A O 1
ATOM 519 N N . ILE A 1 75 ? 10.085 4.924 -3.528 1.00 93.81 75 ILE A N 1
ATOM 520 C CA . ILE A 1 75 ? 9.247 5.456 -2.458 1.00 93.81 75 ILE A CA 1
ATOM 521 C C . ILE A 1 75 ? 7.901 5.853 -3.050 1.00 93.81 75 ILE A C 1
ATOM 523 O O . ILE A 1 75 ? 7.826 6.442 -4.133 1.00 93.81 75 ILE A O 1
ATOM 527 N N . GLY A 1 76 ? 6.826 5.504 -2.352 1.00 93.94 76 GLY A N 1
ATOM 528 C CA 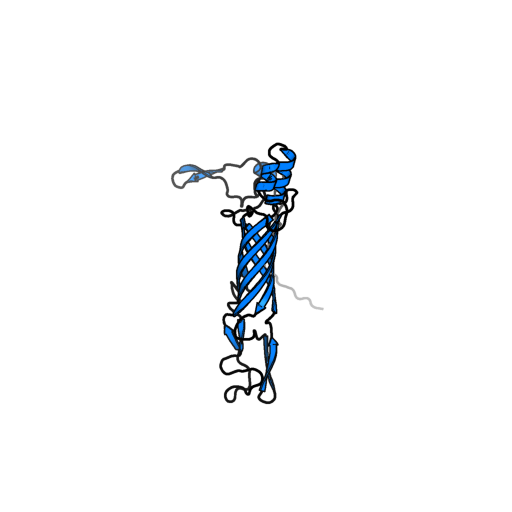. GLY A 1 76 ? 5.470 5.739 -2.813 1.00 93.94 76 GLY A CA 1
ATOM 529 C C . GLY A 1 76 ? 4.564 6.340 -1.757 1.00 93.94 76 GLY A C 1
ATOM 530 O O . GLY A 1 76 ? 4.762 6.178 -0.551 1.00 93.94 76 GLY A O 1
ATOM 531 N N . VAL A 1 77 ? 3.531 7.013 -2.255 1.00 96.44 77 VAL A N 1
ATOM 532 C CA . VAL A 1 77 ? 2.344 7.362 -1.481 1.00 96.44 77 VAL A CA 1
ATOM 533 C C . VAL A 1 77 ? 1.284 6.320 -1.794 1.00 96.44 77 VAL A C 1
ATOM 535 O O . VAL A 1 77 ? 0.970 6.062 -2.958 1.00 96.44 77 VAL A O 1
ATOM 538 N N . ALA A 1 78 ? 0.738 5.715 -0.748 1.00 95.94 78 ALA A N 1
ATOM 539 C CA . ALA A 1 78 ? -0.266 4.676 -0.858 1.00 95.94 78 ALA A CA 1
ATOM 540 C C . ALA A 1 78 ? -1.562 5.082 -0.165 1.00 95.94 78 ALA A C 1
ATOM 542 O O . ALA A 1 78 ? -1.548 5.606 0.947 1.00 95.94 78 ALA A O 1
ATOM 543 N N . PHE A 1 79 ? -2.676 4.771 -0.809 1.00 97.12 79 PHE A N 1
ATOM 544 C CA . PHE A 1 79 ? -4.006 4.772 -0.233 1.00 97.12 79 PHE A CA 1
ATOM 545 C C . PHE A 1 79 ? -4.420 3.340 0.051 1.00 97.12 79 PHE A C 1
ATOM 547 O O . PHE A 1 79 ? -4.249 2.444 -0.778 1.00 97.12 79 PHE A O 1
ATOM 554 N N . THR A 1 80 ? -4.958 3.124 1.242 1.00 96.25 80 THR A N 1
ATOM 555 C CA . THR A 1 80 ? -5.387 1.799 1.679 1.00 96.25 80 THR A CA 1
ATOM 556 C C . THR A 1 80 ? -6.798 1.846 2.204 1.00 96.25 80 THR A C 1
ATOM 558 O O . THR A 1 80 ? -7.163 2.806 2.880 1.00 96.25 80 THR A O 1
ATOM 561 N N . TYR A 1 81 ? -7.565 0.812 1.883 1.00 96.44 81 TYR A N 1
ATOM 562 C CA . TYR A 1 81 ? -8.938 0.630 2.334 1.00 96.44 81 TYR A CA 1
ATOM 563 C C . TYR A 1 81 ? -9.032 -0.695 3.086 1.00 96.44 81 TYR A C 1
ATOM 565 O O . TYR A 1 81 ? -8.566 -1.714 2.580 1.00 96.44 81 TYR A O 1
ATOM 573 N N . ASP A 1 82 ? -9.576 -0.680 4.300 1.00 94.94 82 ASP A N 1
ATOM 574 C CA . ASP A 1 82 ? -9.720 -1.881 5.119 1.00 94.94 82 ASP A CA 1
ATOM 575 C C . ASP A 1 82 ? -10.656 -2.900 4.473 1.00 94.94 82 ASP A C 1
ATOM 577 O O . ASP A 1 82 ? -11.756 -2.560 4.051 1.00 94.94 82 ASP A O 1
ATOM 581 N N . LEU A 1 83 ? -10.216 -4.152 4.410 1.00 94.00 83 LEU A N 1
ATOM 582 C CA . LEU A 1 83 ? -11.019 -5.276 3.927 1.00 94.00 83 LEU A CA 1
ATOM 583 C C . LEU A 1 83 ? -11.214 -6.339 5.013 1.00 94.00 83 LEU A C 1
ATOM 585 O O . LEU A 1 83 ? -11.751 -7.407 4.727 1.00 94.00 83 LEU A O 1
ATOM 589 N N . GLY A 1 84 ? -10.709 -6.106 6.227 1.00 88.31 84 GLY A N 1
ATOM 590 C CA . GLY A 1 84 ? -10.847 -7.061 7.313 1.00 88.31 84 GLY A CA 1
ATOM 591 C C . GLY A 1 84 ? -12.236 -7.055 7.956 1.00 88.31 84 GLY A C 1
ATOM 592 O O . GLY A 1 84 ? -13.101 -6.235 7.661 1.00 88.31 84 GLY A O 1
ATOM 593 N N . ASN A 1 85 ? -12.449 -8.021 8.849 1.00 89.19 85 ASN A N 1
ATOM 594 C CA . ASN A 1 85 ? -13.749 -8.266 9.485 1.00 89.19 85 ASN A CA 1
ATOM 595 C C . ASN A 1 85 ? -14.015 -7.374 10.708 1.00 89.19 85 ASN A C 1
ATOM 597 O O . ASN A 1 85 ? -15.037 -7.537 11.368 1.00 89.19 85 ASN A O 1
ATOM 601 N N . ASN A 1 86 ? -13.077 -6.499 11.069 1.00 91.94 86 ASN A N 1
ATOM 602 C CA . ASN A 1 86 ? -13.200 -5.601 12.211 1.00 91.94 86 ASN A CA 1
ATOM 603 C C . ASN A 1 86 ? -12.905 -4.183 11.741 1.00 91.94 86 ASN A C 1
ATOM 605 O O . ASN A 1 86 ? -12.107 -3.990 10.835 1.00 91.94 86 ASN A O 1
ATOM 609 N N . GLU A 1 87 ? -13.462 -3.178 12.400 1.00 93.19 87 GLU A N 1
ATOM 610 C CA . GLU A 1 87 ? -13.066 -1.804 12.111 1.00 93.19 87 GLU A CA 1
ATOM 611 C C . GLU A 1 87 ? -11.731 -1.461 12.777 1.00 93.19 87 GLU A C 1
ATOM 613 O O . GLU A 1 87 ? -11.463 -1.862 13.915 1.00 93.19 87 GLU A O 1
ATOM 618 N N . ARG A 1 88 ? -10.891 -0.676 12.093 1.00 94.12 88 ARG A N 1
ATOM 619 C CA . ARG A 1 88 ? -9.710 -0.063 12.708 1.00 94.12 88 ARG A CA 1
ATOM 620 C C . ARG A 1 88 ? -10.171 1.060 13.628 1.00 94.12 88 ARG A C 1
ATOM 622 O O . ARG A 1 88 ? -10.569 2.126 13.155 1.00 94.12 88 ARG A O 1
ATOM 629 N N . ILE A 1 89 ? -10.088 0.845 14.935 1.00 95.94 89 ILE A N 1
ATOM 630 C CA . ILE A 1 89 ? -10.558 1.811 15.927 1.00 95.94 89 ILE A CA 1
ATOM 631 C C . ILE A 1 89 ? -9.407 2.674 16.407 1.00 95.94 89 ILE A C 1
ATOM 633 O O . ILE A 1 89 ? -8.433 2.178 16.976 1.00 95.94 89 ILE A O 1
ATOM 637 N N . LYS A 1 90 ? -9.554 3.984 16.234 1.00 94.69 90 LYS A N 1
ATOM 638 C CA . LYS A 1 90 ? -8.625 4.965 16.788 1.00 94.69 90 LYS A CA 1
ATOM 639 C C . LYS A 1 90 ? -9.061 5.397 18.178 1.00 94.69 90 LYS A C 1
ATOM 641 O O . LYS A 1 90 ? -8.241 5.427 19.090 1.00 94.69 90 LYS A O 1
ATOM 646 N N . GLU A 1 91 ? -10.350 5.683 18.332 1.00 96.25 91 GLU A N 1
ATOM 647 C CA . GLU A 1 91 ? -10.931 6.191 19.572 1.00 96.25 91 GLU A CA 1
ATOM 648 C C . GLU A 1 91 ? -12.333 5.601 19.778 1.00 96.25 91 GLU A C 1
ATOM 650 O O . GLU A 1 91 ? -13.138 5.514 18.845 1.00 96.25 91 GLU A O 1
ATOM 655 N N . ALA A 1 92 ? -12.615 5.197 21.015 1.00 96.88 92 ALA A N 1
ATOM 656 C CA . ALA A 1 92 ? -13.926 4.748 21.461 1.00 96.88 92 ALA A CA 1
ATOM 657 C C . ALA A 1 92 ? -14.101 5.062 22.950 1.00 96.88 92 ALA A C 1
ATOM 659 O O . ALA A 1 92 ? -13.132 5.064 23.709 1.00 96.88 92 ALA A O 1
ATOM 660 N N . THR A 1 93 ? -15.337 5.320 23.363 1.00 97.00 93 THR A N 1
ATOM 661 C CA . THR A 1 93 ? -15.707 5.662 24.740 1.00 97.00 93 THR A CA 1
ATOM 662 C C . THR A 1 93 ? -16.980 4.932 25.154 1.00 97.00 93 THR A C 1
ATOM 664 O O . THR A 1 93 ? -17.677 4.353 24.321 1.00 97.00 93 THR A O 1
ATOM 667 N N . ILE A 1 94 ? -17.290 4.939 26.450 1.00 96.31 94 ILE A N 1
ATOM 668 C CA . ILE A 1 94 ? -18.577 4.462 26.963 1.00 96.31 94 ILE A CA 1
ATOM 669 C C . ILE A 1 94 ? -19.383 5.683 27.389 1.00 96.31 94 ILE A C 1
ATOM 671 O O . ILE A 1 94 ? -18.947 6.449 28.245 1.00 96.31 94 ILE A O 1
ATOM 675 N N . VAL A 1 95 ? -20.556 5.860 26.788 1.00 95.31 95 VAL A N 1
ATOM 676 C CA . VAL A 1 95 ? -21.497 6.937 27.113 1.00 95.31 95 VAL A CA 1
ATOM 677 C C . VAL A 1 95 ? -22.846 6.300 27.398 1.00 95.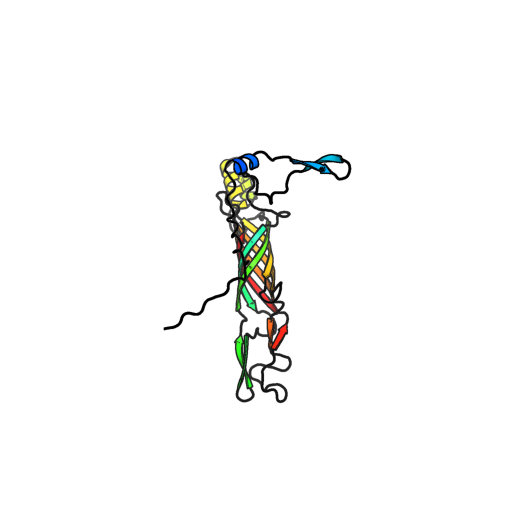31 95 VAL A C 1
ATOM 679 O O . VAL A 1 95 ? -23.326 5.505 26.594 1.00 95.31 95 VAL A O 1
ATOM 682 N N . ASP A 1 96 ? -23.426 6.607 28.559 1.00 93.81 96 ASP A N 1
ATOM 683 C CA . ASP A 1 96 ? -24.707 6.051 29.015 1.00 93.81 96 ASP A CA 1
ATOM 684 C C . ASP A 1 96 ? -24.758 4.515 28.962 1.00 93.81 96 ASP A C 1
ATOM 686 O O . ASP A 1 96 ? -25.737 3.914 28.526 1.00 93.81 96 ASP A O 1
ATOM 690 N N . ASN A 1 97 ? -23.668 3.872 29.399 1.00 94.62 97 ASN A N 1
ATOM 691 C CA . ASN A 1 97 ? -23.496 2.417 29.359 1.00 94.62 97 ASN A CA 1
ATOM 692 C C . ASN A 1 97 ? -23.574 1.819 27.937 1.00 94.62 97 ASN A C 1
ATOM 694 O O . ASN A 1 97 ? -23.934 0.657 27.774 1.00 94.62 97 ASN A O 1
ATOM 698 N N . ILE A 1 98 ? -23.235 2.601 26.906 1.00 95.69 98 ILE A N 1
ATOM 699 C CA . ILE A 1 98 ? -23.148 2.162 25.510 1.00 95.69 98 ILE A CA 1
ATOM 700 C C . ILE A 1 98 ? -21.750 2.466 24.971 1.00 95.69 98 ILE A C 1
ATOM 702 O O . ILE A 1 98 ? -21.251 3.585 25.094 1.00 95.69 98 ILE A O 1
ATOM 706 N N . VAL A 1 99 ? -21.132 1.476 24.332 1.00 97.19 99 VAL A N 1
ATOM 707 C CA . VAL A 1 99 ? -19.850 1.614 23.638 1.00 97.19 99 VAL A CA 1
ATOM 708 C C . VAL A 1 99 ? -20.058 2.433 22.365 1.00 97.19 99 VAL A C 1
ATOM 710 O O . VAL A 1 99 ? -20.811 2.039 21.475 1.00 97.19 99 VAL A O 1
ATOM 713 N N . ARG A 1 100 ? -19.380 3.574 22.258 1.00 96.88 100 ARG A N 1
ATOM 714 C CA . ARG A 1 100 ? -19.420 4.472 21.102 1.00 96.88 100 ARG A CA 1
ATOM 715 C C . ARG A 1 100 ? -18.036 4.572 20.490 1.00 96.88 100 ARG A C 1
ATOM 717 O O . ARG A 1 100 ? -17.100 5.042 21.133 1.00 96.88 100 ARG A O 1
ATOM 724 N N . VAL A 1 101 ? -17.909 4.153 19.238 1.00 96.88 101 VAL A N 1
ATOM 725 C CA . VAL A 1 101 ? -16.716 4.441 18.444 1.00 96.88 101 VAL A CA 1
ATOM 726 C C . VAL A 1 101 ? -16.827 5.882 17.967 1.00 96.88 101 VAL A C 1
ATOM 728 O O . VAL A 1 101 ? -17.777 6.255 17.286 1.00 96.88 101 VAL A O 1
ATOM 731 N N . THR A 1 102 ? -15.869 6.716 18.356 1.00 95.81 102 THR A N 1
ATOM 732 C CA . THR A 1 102 ? -15.845 8.130 17.961 1.00 95.81 102 THR A CA 1
ATOM 733 C C . THR A 1 102 ? -14.993 8.346 16.721 1.00 95.81 102 THR A C 1
ATOM 735 O O . THR A 1 102 ? -15.224 9.298 15.974 1.00 95.81 102 THR A O 1
ATOM 738 N N . ARG A 1 103 ? -14.007 7.470 16.483 1.00 96.12 103 ARG A N 1
ATOM 739 C CA . ARG A 1 103 ? -13.112 7.587 15.335 1.00 96.12 103 ARG A CA 1
ATOM 740 C C . ARG A 1 103 ? -12.611 6.238 14.841 1.00 96.12 103 ARG A C 1
ATOM 742 O O . ARG A 1 103 ? -11.936 5.503 15.566 1.00 96.12 103 ARG A O 1
ATOM 749 N N . THR A 1 104 ? -12.848 5.990 13.559 1.00 95.81 104 THR A N 1
ATOM 750 C CA . THR A 1 104 ? -12.283 4.867 12.809 1.00 95.81 104 THR A CA 1
ATOM 751 C C . THR A 1 104 ? -11.170 5.337 11.880 1.00 95.81 104 THR A C 1
ATOM 753 O O . THR A 1 104 ? -11.010 6.528 11.599 1.00 95.81 104 THR A O 1
ATOM 756 N N . GLU A 1 105 ? -10.361 4.392 11.414 1.00 93.88 105 GLU A N 1
ATOM 757 C CA . GLU A 1 105 ? -9.251 4.657 10.501 1.00 93.88 105 GLU A CA 1
ATOM 758 C C . GLU A 1 105 ? -9.157 3.574 9.415 1.00 93.88 105 GLU A C 1
ATOM 760 O O . GLU A 1 105 ? -8.094 3.019 9.131 1.00 93.88 105 GLU A O 1
ATOM 765 N N . ASN A 1 106 ? -10.306 3.258 8.809 1.00 94.69 106 ASN A N 1
ATOM 766 C CA . ASN A 1 106 ? -10.428 2.228 7.771 1.00 94.69 106 ASN A CA 1
ATOM 767 C C . ASN A 1 106 ? -9.816 2.665 6.429 1.00 94.69 106 ASN A C 1
ATOM 769 O O . ASN A 1 106 ? -9.506 1.820 5.593 1.00 94.69 106 ASN A O 1
ATOM 773 N N . VAL A 1 107 ? -9.593 3.970 6.237 1.00 95.00 107 VAL A N 1
ATOM 774 C CA . VAL A 1 107 ? -8.904 4.532 5.069 1.00 95.00 107 VAL A CA 1
ATOM 775 C C . VAL A 1 107 ? -7.660 5.285 5.524 1.00 95.00 107 VAL A C 1
ATOM 777 O O . VAL A 1 107 ? -7.748 6.159 6.385 1.00 95.00 107 VAL A O 1
ATOM 780 N N . ARG A 1 108 ? -6.497 4.958 4.949 1.00 93.50 108 ARG A N 1
ATOM 781 C CA . ARG A 1 108 ? -5.210 5.578 5.315 1.00 93.50 108 ARG A CA 1
ATOM 782 C C . ARG A 1 108 ? -4.395 5.961 4.092 1.00 93.50 108 ARG A C 1
ATOM 784 O O . ARG A 1 108 ? -4.242 5.144 3.182 1.00 93.50 108 ARG A O 1
ATOM 791 N N . ALA A 1 109 ? -3.822 7.161 4.139 1.00 95.12 109 ALA A N 1
ATOM 792 C CA . ALA A 1 109 ? -2.700 7.561 3.301 1.00 95.12 109 ALA A CA 1
ATOM 793 C C . ALA A 1 109 ? -1.385 7.212 4.019 1.00 95.12 109 ALA A C 1
ATOM 795 O O . ALA A 1 109 ? -1.268 7.421 5.227 1.00 95.12 109 ALA A O 1
ATOM 796 N N . ARG A 1 110 ? -0.415 6.651 3.296 1.00 93.56 110 ARG A N 1
ATOM 797 C CA . ARG A 1 110 ? 0.838 6.118 3.851 1.00 93.56 110 ARG A CA 1
ATOM 798 C C . ARG A 1 110 ? 2.017 6.496 2.968 1.00 93.56 110 ARG A C 1
ATOM 800 O O . ARG A 1 110 ? 1.875 6.552 1.749 1.00 93.56 110 ARG A O 1
ATOM 807 N N . LEU A 1 111 ? 3.179 6.673 3.588 1.00 94.62 111 LEU A N 1
ATOM 808 C CA . LEU A 1 111 ? 4.463 6.604 2.898 1.00 94.62 111 LEU A CA 1
ATOM 809 C C . LEU A 1 111 ? 4.978 5.171 3.000 1.00 94.62 111 LEU A C 1
ATOM 811 O O . LEU A 1 111 ? 5.003 4.599 4.088 1.00 94.62 111 LEU A O 1
ATOM 815 N N . ILE A 1 112 ? 5.333 4.585 1.863 1.00 94.44 112 ILE A N 1
ATOM 816 C CA . ILE A 1 112 ? 5.707 3.176 1.751 1.00 94.44 112 ILE A CA 1
ATOM 817 C C . ILE A 1 112 ? 6.980 3.068 0.918 1.00 94.44 112 ILE A C 1
ATOM 819 O O . ILE A 1 112 ? 7.135 3.760 -0.090 1.00 94.44 112 ILE A O 1
ATOM 823 N N . LEU A 1 113 ? 7.880 2.185 1.342 1.00 94.88 113 LEU A N 1
ATOM 824 C CA . LEU A 1 113 ? 9.007 1.746 0.530 1.00 94.88 113 LEU A CA 1
ATOM 825 C C . LEU A 1 113 ? 8.549 0.581 -0.337 1.00 94.88 113 LEU A C 1
ATOM 827 O O . LEU A 1 113 ? 7.887 -0.331 0.157 1.00 94.88 113 LEU A O 1
ATOM 831 N N . GLU A 1 114 ? 8.898 0.605 -1.615 1.00 94.38 114 GLU A N 1
ATOM 832 C CA . GLU A 1 114 ? 8.514 -0.443 -2.553 1.00 94.38 114 GLU A CA 1
ATOM 833 C C . GLU A 1 114 ? 9.718 -0.995 -3.306 1.00 94.38 114 GLU A C 1
ATOM 835 O O . GLU A 1 114 ? 10.721 -0.305 -3.511 1.00 94.38 114 GLU A O 1
ATOM 840 N N . SER A 1 115 ? 9.611 -2.265 -3.677 1.00 93.62 115 SER A N 1
ATOM 841 C CA . SER A 1 115 ? 10.477 -2.900 -4.653 1.00 93.62 115 SER A CA 1
ATOM 842 C C . SER A 1 115 ? 9.636 -3.582 -5.718 1.00 93.62 115 SER A C 1
ATOM 844 O O . SER A 1 115 ? 8.593 -4.167 -5.422 1.00 93.62 115 SER A O 1
ATOM 846 N N . HIS A 1 116 ? 10.087 -3.544 -6.965 1.00 92.94 116 HIS A N 1
ATOM 847 C CA . HIS A 1 116 ? 9.367 -4.155 -8.076 1.00 92.94 116 HIS A CA 1
ATOM 848 C C . HIS A 1 116 ? 10.321 -4.727 -9.118 1.00 92.94 116 HIS A C 1
ATOM 850 O O . HIS A 1 116 ? 11.502 -4.380 -9.201 1.00 92.94 116 HIS A O 1
ATOM 856 N N . TYR A 1 117 ? 9.776 -5.620 -9.936 1.00 90.94 117 TYR A N 1
ATOM 857 C CA . TYR A 1 117 ? 10.459 -6.176 -11.092 1.00 90.94 117 TYR A CA 1
ATOM 858 C C . TYR A 1 117 ? 9.576 -5.990 -12.320 1.00 90.94 117 TYR A C 1
ATOM 860 O O . TYR A 1 117 ? 8.536 -6.635 -12.438 1.00 90.94 117 TYR A O 1
ATOM 868 N N . PHE A 1 118 ? 9.973 -5.107 -13.237 1.00 88.12 118 PHE A N 1
ATOM 869 C CA . PHE A 1 118 ? 9.214 -4.870 -14.461 1.00 88.12 118 PHE A CA 1
ATOM 870 C C . PHE A 1 118 ? 9.703 -5.725 -15.618 1.00 88.12 118 PHE A C 1
ATOM 872 O O . PHE A 1 118 ? 10.893 -5.789 -15.921 1.00 88.12 118 PHE A O 1
ATOM 879 N N . PHE A 1 119 ? 8.740 -6.278 -16.343 1.00 85.38 119 PHE A N 1
ATOM 880 C CA . PHE A 1 119 ? 8.935 -6.797 -17.684 1.00 85.38 119 PHE A CA 1
ATOM 881 C C . PHE A 1 119 ? 8.089 -5.989 -18.669 1.00 85.38 119 PHE A C 1
ATOM 883 O O . PHE A 1 119 ? 7.033 -5.447 -18.334 1.00 85.38 119 PHE A O 1
ATOM 890 N N . THR A 1 120 ? 8.559 -5.896 -19.907 1.00 82.12 120 THR A N 1
ATOM 891 C CA . THR A 1 120 ? 7.829 -5.227 -20.984 1.00 82.12 120 THR A CA 1
ATOM 892 C C . THR A 1 120 ? 7.029 -6.281 -21.754 1.00 82.12 120 THR A C 1
ATOM 894 O O . THR A 1 120 ? 7.637 -7.146 -22.390 1.00 82.12 120 THR A O 1
ATOM 897 N N . PRO A 1 121 ? 5.685 -6.269 -21.696 1.00 72.12 121 PRO A N 1
ATOM 898 C CA . PRO A 1 121 ? 4.880 -7.280 -22.365 1.00 72.12 121 PRO A CA 1
ATOM 899 C C . PRO A 1 121 ? 5.023 -7.184 -23.899 1.00 72.12 121 PRO A C 1
ATOM 901 O O . PRO A 1 121 ? 5.119 -6.076 -24.435 1.00 72.12 121 PRO A O 1
ATOM 904 N N . PRO A 1 122 ? 5.008 -8.319 -24.632 1.00 65.44 122 PRO A N 1
ATOM 905 C CA . PRO A 1 122 ? 5.200 -8.343 -26.090 1.00 65.44 122 PRO A CA 1
ATOM 906 C C . PRO A 1 122 ? 4.120 -7.577 -26.860 1.00 65.44 122 PRO A C 1
ATOM 908 O O . PRO A 1 122 ? 4.396 -6.919 -27.865 1.00 65.44 122 PRO A O 1
ATOM 911 N N . SER A 1 123 ? 2.885 -7.645 -26.369 1.00 60.00 123 SER A N 1
ATOM 912 C CA . SER A 1 123 ? 1.762 -6.821 -26.789 1.00 60.00 123 SER A CA 1
ATOM 913 C C . SER A 1 123 ? 1.588 -5.733 -25.739 1.00 60.00 123 SER A C 1
ATOM 915 O O . SER A 1 123 ? 1.031 -5.992 -24.670 1.00 60.00 123 SER A O 1
ATOM 917 N N . ALA A 1 124 ? 2.091 -4.528 -25.996 1.00 56.97 124 ALA A N 1
ATOM 918 C CA . AL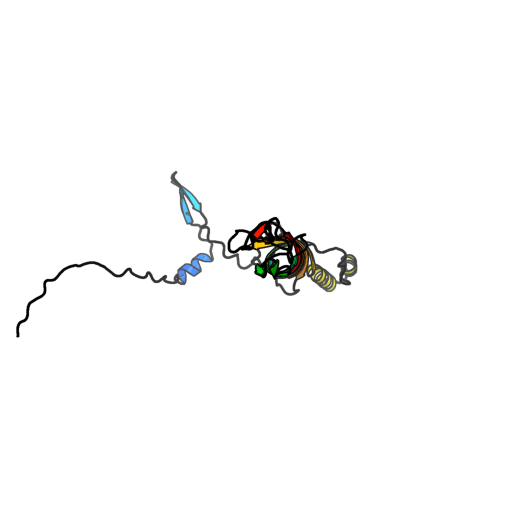A A 1 124 ? 1.768 -3.381 -25.161 1.00 56.97 124 ALA A CA 1
ATOM 919 C C . ALA A 1 124 ? 0.250 -3.156 -25.257 1.00 56.97 124 ALA A C 1
ATOM 921 O O . ALA A 1 124 ? -0.230 -2.503 -26.175 1.00 56.97 124 ALA A O 1
ATOM 922 N N . ALA A 1 125 ? -0.517 -3.736 -24.330 1.00 53.09 125 ALA A N 1
ATOM 923 C CA . ALA A 1 125 ? -1.983 -3.748 -24.322 1.00 53.09 125 ALA A CA 1
ATOM 924 C C . ALA A 1 125 ? -2.620 -2.343 -24.234 1.00 53.09 125 ALA A C 1
ATOM 926 O O . ALA A 1 125 ? -3.837 -2.214 -24.186 1.00 53.09 125 ALA A O 1
ATOM 927 N N . LEU A 1 126 ? -1.796 -1.292 -24.215 1.00 54.12 126 LEU A N 1
ATOM 928 C CA . LEU A 1 126 ? -2.169 0.110 -24.091 1.00 54.12 126 LEU A CA 1
ATOM 929 C C . LEU A 1 126 ? -1.624 0.980 -25.245 1.00 54.12 126 LEU A C 1
ATOM 931 O O . LEU A 1 126 ? -1.624 2.203 -25.133 1.00 54.12 126 LEU A O 1
ATOM 935 N N . GLY A 1 127 ? -1.165 0.396 -26.362 1.00 54.16 127 GLY A N 1
ATOM 936 C CA . GLY A 1 127 ? -0.792 1.183 -27.543 1.00 54.16 127 GLY A CA 1
ATOM 937 C C . GLY A 1 127 ? -0.348 0.377 -28.764 1.00 54.16 127 GLY A C 1
ATOM 938 O O . GLY A 1 127 ? -0.038 -0.806 -28.677 1.00 54.16 127 GLY A O 1
ATOM 939 N N . ASN A 1 128 ? -0.244 1.058 -29.908 1.00 52.09 128 ASN A N 1
ATOM 940 C CA . ASN A 1 128 ? 0.191 0.506 -31.202 1.00 52.09 128 ASN A CA 1
ATOM 941 C C . ASN A 1 128 ? 1.678 0.078 -31.246 1.00 52.09 128 ASN A C 1
ATOM 943 O O . ASN A 1 128 ? 2.230 -0.063 -32.322 1.00 52.09 128 ASN A O 1
ATOM 947 N N . TYR A 1 129 ? 2.353 -0.119 -30.110 1.00 60.78 129 TYR A N 1
ATOM 948 C CA . TYR A 1 129 ? 3.788 -0.440 -30.029 1.00 60.78 129 TYR A CA 1
ATOM 949 C C . TYR A 1 129 ? 4.006 -1.898 -29.610 1.00 60.78 129 TYR A C 1
ATOM 951 O O . TYR A 1 129 ? 4.757 -2.195 -28.678 1.00 60.78 129 TYR A O 1
ATOM 959 N N . SER A 1 130 ? 3.285 -2.820 -30.252 1.00 65.69 130 SER A N 1
ATOM 960 C CA . SER A 1 130 ? 3.543 -4.251 -30.083 1.00 65.69 130 SER A CA 1
ATOM 961 C C . SER A 1 130 ? 4.896 -4.613 -30.702 1.00 65.69 130 SER A C 1
ATOM 963 O O . SER A 1 130 ? 5.365 -3.943 -31.621 1.00 65.69 130 SER A O 1
ATOM 965 N N . GLY A 1 131 ? 5.531 -5.685 -30.217 1.00 65.31 131 GLY A N 1
ATOM 966 C CA . GLY A 1 131 ? 6.766 -6.189 -30.828 1.00 65.31 131 GLY A CA 1
ATOM 967 C C . GLY A 1 131 ? 6.604 -6.448 -32.326 1.00 65.31 131 GLY A C 1
ATOM 968 O O . GLY A 1 131 ? 7.430 -5.994 -33.102 1.00 65.31 131 GLY A O 1
ATOM 969 N N . ALA A 1 132 ? 5.473 -7.037 -32.726 1.00 67.94 132 ALA A N 1
ATOM 970 C CA . ALA A 1 132 ? 5.149 -7.290 -34.127 1.00 67.94 132 ALA A CA 1
ATOM 971 C C . ALA A 1 132 ? 5.053 -6.005 -34.974 1.00 67.94 132 ALA A C 1
ATOM 973 O O . ALA A 1 132 ? 5.527 -5.997 -36.104 1.00 67.94 132 ALA A O 1
ATOM 974 N N . PHE A 1 133 ? 4.497 -4.917 -34.427 1.00 73.38 133 PHE A N 1
ATOM 975 C CA . PHE A 1 133 ? 4.436 -3.624 -35.118 1.00 73.38 133 PHE A CA 1
ATOM 976 C C . PHE A 1 133 ? 5.821 -2.975 -35.254 1.00 73.38 133 PHE A C 1
ATOM 978 O O . PHE A 1 133 ? 6.150 -2.428 -36.301 1.00 73.38 133 PHE A O 1
ATOM 985 N N . CYS A 1 134 ? 6.665 -3.059 -34.220 1.00 76.06 134 CYS A N 1
ATOM 986 C CA . CYS A 1 134 ? 8.036 -2.550 -34.314 1.00 76.06 134 CYS A CA 1
ATOM 987 C C . CYS A 1 134 ? 8.907 -3.398 -35.261 1.00 76.06 134 CYS A C 1
ATOM 989 O O . CYS A 1 134 ? 9.766 -2.854 -35.954 1.00 76.06 134 CYS A O 1
ATOM 991 N N . ASP A 1 135 ? 8.677 -4.712 -35.326 1.00 76.88 135 ASP A N 1
ATOM 992 C CA . ASP A 1 135 ? 9.397 -5.627 -36.219 1.00 76.88 135 ASP A CA 1
ATOM 993 C C . ASP A 1 135 ? 9.018 -5.425 -37.698 1.00 76.88 135 ASP A C 1
ATOM 995 O O . ASP A 1 135 ? 9.831 -5.682 -38.589 1.00 76.88 135 ASP A O 1
ATOM 999 N N . GLU A 1 136 ? 7.825 -4.892 -37.975 1.00 78.94 136 GLU A N 1
ATOM 1000 C CA . GLU A 1 136 ? 7.403 -4.474 -39.317 1.00 78.94 136 GLU A CA 1
ATOM 1001 C C . GLU A 1 136 ? 8.229 -3.281 -39.840 1.00 78.94 136 GLU A C 1
ATOM 1003 O O . GLU A 1 136 ? 8.434 -3.145 -41.044 1.00 78.94 136 GLU A O 1
ATOM 1008 N N . MET A 1 137 ? 8.814 -2.472 -38.946 1.00 78.19 137 MET A N 1
ATOM 1009 C CA . MET A 1 137 ? 9.684 -1.335 -39.286 1.00 78.19 137 MET A CA 1
ATOM 1010 C C . MET A 1 137 ? 11.158 -1.720 -39.504 1.00 78.19 137 MET A C 1
ATOM 1012 O O . MET A 1 137 ? 12.025 -0.849 -39.500 1.00 78.19 137 MET A O 1
ATOM 1016 N N . LYS A 1 138 ? 11.478 -3.007 -39.704 1.00 80.75 138 LYS A N 1
ATOM 1017 C CA . LYS A 1 138 ? 12.862 -3.507 -39.863 1.00 80.75 138 LYS A CA 1
ATOM 1018 C C . LYS A 1 138 ? 13.692 -2.796 -40.939 1.00 80.75 138 LYS A C 1
ATOM 1020 O O . LYS A 1 138 ? 14.906 -2.705 -40.786 1.00 80.75 138 LYS A O 1
ATOM 1025 N N . ASP A 1 139 ? 13.045 -2.285 -41.985 1.00 89.44 139 ASP A N 1
ATOM 1026 C CA . ASP A 1 139 ? 13.703 -1.600 -43.104 1.00 89.44 139 ASP A CA 1
ATOM 1027 C C . ASP A 1 139 ? 13.944 -0.098 -42.824 1.00 89.44 139 ASP A C 1
ATOM 1029 O O . ASP A 1 139 ? 14.602 0.588 -43.605 1.00 89.44 139 ASP A O 1
ATOM 1033 N N . TYR A 1 140 ? 13.462 0.412 -41.681 1.00 87.25 140 TYR A N 1
ATOM 1034 C CA . TYR A 1 140 ? 13.616 1.793 -41.218 1.00 87.25 140 TYR A CA 1
ATOM 1035 C C . TYR A 1 140 ? 14.267 1.813 -39.821 1.00 87.25 140 TYR A C 1
ATOM 1037 O O . TYR A 1 140 ? 13.560 1.901 -38.813 1.00 87.25 140 TYR A O 1
ATOM 1045 N N . PRO A 1 141 ? 15.609 1.734 -39.727 1.00 83.44 141 PRO A N 1
ATOM 1046 C CA . PRO A 1 141 ? 16.313 1.506 -38.462 1.00 83.44 141 PRO A CA 1
ATOM 1047 C C . PRO A 1 141 ? 16.013 2.571 -37.399 1.00 83.44 141 PRO A C 1
ATOM 1049 O O . PRO A 1 141 ? 15.723 2.213 -36.259 1.00 83.44 141 PRO A O 1
ATOM 1052 N N . ASP A 1 142 ? 15.967 3.849 -37.783 1.00 84.75 142 ASP A N 1
ATOM 1053 C CA . ASP A 1 142 ? 15.661 4.954 -36.864 1.00 84.75 142 ASP A CA 1
ATOM 1054 C C . ASP A 1 142 ? 14.234 4.856 -36.296 1.00 84.75 142 ASP A C 1
ATOM 1056 O O . ASP A 1 142 ? 13.988 5.128 -35.121 1.00 84.75 142 ASP A O 1
ATOM 1060 N N . GLN A 1 143 ? 13.271 4.425 -37.120 1.00 83.75 143 GLN A N 1
ATOM 1061 C CA . GLN A 1 143 ? 11.876 4.262 -36.697 1.00 83.75 143 GLN A CA 1
ATOM 1062 C C . GLN A 1 143 ? 11.698 3.020 -35.823 1.00 83.75 143 GLN A C 1
ATOM 1064 O O . GLN A 1 143 ? 10.964 3.062 -34.834 1.00 83.75 143 GLN A O 1
ATOM 1069 N N . LYS A 1 144 ? 12.405 1.931 -36.147 1.00 82.44 144 LYS A N 1
ATOM 1070 C CA . LYS A 1 144 ? 12.438 0.723 -35.325 1.00 82.44 144 LYS A CA 1
ATOM 1071 C C . LYS A 1 144 ? 13.027 1.011 -33.948 1.00 82.44 144 LYS A C 1
ATOM 1073 O O . LYS A 1 144 ? 12.442 0.600 -32.948 1.00 82.44 144 LYS A O 1
ATOM 1078 N N . GLU A 1 145 ? 14.146 1.728 -33.882 1.00 80.69 145 GLU A N 1
ATOM 1079 C CA . GLU A 1 145 ? 14.756 2.128 -32.615 1.00 80.69 145 GLU A CA 1
ATOM 1080 C C . GLU A 1 145 ? 13.809 3.017 -31.799 1.00 80.69 145 GLU A C 1
ATOM 1082 O O . GLU A 1 145 ? 13.607 2.769 -30.608 1.00 80.69 145 GLU A O 1
ATOM 1087 N N . ASP A 1 146 ? 13.149 3.994 -32.431 1.00 79.88 146 ASP A N 1
ATOM 1088 C CA . ASP A 1 146 ? 12.160 4.837 -31.757 1.00 79.88 146 ASP A CA 1
ATOM 1089 C C . ASP A 1 146 ? 10.977 4.020 -31.209 1.00 79.88 146 ASP A C 1
ATOM 1091 O O . ASP A 1 146 ? 10.538 4.232 -30.074 1.00 79.88 146 ASP A O 1
ATOM 1095 N N . CYS A 1 147 ? 10.486 3.051 -31.986 1.00 78.12 147 CYS A N 1
ATOM 1096 C CA . CYS A 1 147 ? 9.416 2.133 -31.596 1.00 78.12 147 CYS A CA 1
ATOM 1097 C C . CYS A 1 147 ? 9.831 1.240 -30.416 1.00 78.12 147 CYS A C 1
ATOM 1099 O O . CYS A 1 147 ? 9.117 1.155 -29.412 1.00 78.12 147 CYS A O 1
ATOM 1101 N N . ASP A 1 148 ? 11.019 0.634 -30.485 1.00 76.56 148 ASP A N 1
ATOM 1102 C CA . ASP A 1 148 ? 11.582 -0.202 -29.423 1.00 76.56 148 ASP A CA 1
ATOM 1103 C C . ASP A 1 148 ? 11.825 0.599 -28.135 1.00 76.56 148 ASP A C 1
ATOM 1105 O O . ASP A 1 148 ? 11.525 0.123 -27.035 1.00 76.56 148 ASP A O 1
ATOM 1109 N N . ASN A 1 149 ? 12.307 1.837 -28.250 1.00 76.75 149 ASN A N 1
ATOM 1110 C CA . ASN A 1 149 ? 12.516 2.736 -27.117 1.00 76.75 149 ASN A CA 1
ATOM 1111 C C . ASN A 1 149 ? 11.190 3.175 -26.480 1.00 76.75 149 ASN A C 1
ATOM 1113 O O . ASN A 1 149 ? 11.085 3.217 -25.252 1.00 76.75 149 ASN A O 1
ATOM 1117 N N . ARG A 1 150 ? 10.141 3.425 -27.278 1.00 74.44 150 ARG A N 1
ATOM 1118 C CA . ARG A 1 150 ? 8.781 3.657 -26.754 1.00 74.44 150 ARG A CA 1
ATOM 1119 C C . ARG A 1 150 ? 8.255 2.430 -26.022 1.00 74.44 150 ARG A C 1
ATOM 1121 O O . ARG A 1 150 ? 7.718 2.568 -24.927 1.00 74.44 150 ARG A O 1
ATOM 1128 N N . ARG A 1 151 ? 8.455 1.229 -26.558 1.00 76.00 151 ARG A N 1
ATOM 1129 C CA . ARG A 1 151 ? 8.031 -0.015 -25.902 1.00 76.00 151 ARG A CA 1
ATOM 1130 C C . ARG A 1 151 ? 8.723 -0.214 -24.546 1.00 76.00 151 ARG A C 1
ATOM 1132 O O . ARG A 1 151 ? 8.058 -0.520 -23.563 1.00 76.00 151 ARG A O 1
ATOM 1139 N N . LYS A 1 152 ? 10.030 0.062 -24.458 1.00 75.56 152 LYS A N 1
ATOM 1140 C CA . LYS A 1 152 ? 10.823 -0.001 -23.211 1.00 75.56 152 LYS A CA 1
ATOM 1141 C C . LYS A 1 152 ? 10.460 1.074 -22.177 1.00 75.56 152 LYS A C 1
ATOM 1143 O O . LYS A 1 152 ? 10.927 1.000 -21.041 1.00 75.56 152 LYS A O 1
ATOM 1148 N N . SER A 1 153 ? 9.649 2.068 -22.547 1.00 79.44 153 SER A N 1
ATOM 1149 C CA . SER A 1 153 ? 9.152 3.082 -21.611 1.00 79.44 153 SER A CA 1
ATOM 1150 C C . SER A 1 153 ? 8.005 2.574 -20.731 1.00 79.44 153 SER A C 1
ATOM 1152 O O . SER A 1 153 ? 7.639 3.237 -19.765 1.00 79.44 153 SER A O 1
ATOM 1154 N N . PHE A 1 154 ? 7.471 1.387 -21.030 1.00 83.31 154 PHE A N 1
ATOM 1155 C CA . PHE A 1 154 ? 6.401 0.746 -20.282 1.00 83.31 154 PHE A CA 1
ATOM 1156 C C . PHE A 1 154 ? 6.869 -0.581 -19.674 1.00 83.31 154 PHE A C 1
ATOM 1158 O O . PHE A 1 154 ? 7.518 -1.404 -20.330 1.00 83.31 154 PHE A O 1
ATOM 1165 N N . GLY A 1 155 ? 6.485 -0.809 -18.422 1.00 86.31 155 GLY A N 1
ATOM 1166 C CA . GLY A 1 155 ? 6.694 -2.065 -17.718 1.00 86.31 155 GLY A CA 1
ATOM 1167 C C . GLY A 1 155 ? 5.478 -2.437 -16.883 1.00 86.31 155 GLY A C 1
ATOM 1168 O O . GLY A 1 155 ? 4.764 -1.569 -16.390 1.00 86.31 155 GLY A O 1
ATOM 1169 N N . ILE A 1 156 ? 5.248 -3.732 -16.717 1.00 90.31 156 ILE A N 1
ATOM 1170 C CA . ILE A 1 156 ? 4.308 -4.273 -15.737 1.00 90.31 156 ILE A CA 1
ATOM 1171 C C . ILE A 1 156 ? 5.010 -5.383 -14.967 1.00 90.31 156 ILE A C 1
ATOM 1173 O O . ILE A 1 156 ? 5.893 -6.051 -15.505 1.00 90.31 156 ILE A O 1
ATOM 1177 N N . GLY A 1 157 ? 4.656 -5.576 -13.705 1.00 91.94 157 GLY A N 1
ATOM 1178 C CA . GLY A 1 157 ? 5.190 -6.691 -12.944 1.00 91.94 157 GLY A CA 1
ATOM 1179 C C . GLY A 1 157 ? 4.805 -6.684 -11.476 1.00 91.94 157 GLY A C 1
ATOM 1180 O O . GLY A 1 157 ? 4.035 -5.825 -11.040 1.00 91.94 157 GLY A O 1
ATOM 1181 N N . PRO A 1 158 ? 5.287 -7.678 -10.717 1.00 96.44 158 PRO A N 1
ATOM 1182 C CA . PRO A 1 158 ? 5.025 -7.756 -9.293 1.00 96.44 158 PRO A CA 1
ATOM 1183 C C . PRO A 1 158 ? 5.758 -6.645 -8.536 1.00 96.44 158 PRO A C 1
ATOM 1185 O O . PRO A 1 158 ? 6.865 -6.246 -8.912 1.00 96.44 158 PRO A O 1
ATOM 1188 N N . PHE A 1 159 ? 5.160 -6.207 -7.432 1.00 96.38 159 PHE A N 1
ATOM 1189 C CA . PHE A 1 159 ? 5.819 -5.361 -6.443 1.00 96.38 159 PHE A CA 1
ATOM 1190 C C . PHE A 1 159 ? 5.588 -5.879 -5.023 1.00 96.38 159 PHE A C 1
ATOM 1192 O O . PHE A 1 159 ? 4.577 -6.524 -4.733 1.00 96.38 159 PHE A O 1
ATOM 1199 N N . MET A 1 160 ? 6.528 -5.546 -4.148 1.00 96.88 160 MET A N 1
ATOM 1200 C CA . MET A 1 160 ? 6.459 -5.690 -2.703 1.00 96.88 160 MET A CA 1
ATOM 1201 C C . MET A 1 160 ? 6.541 -4.306 -2.069 1.00 96.88 160 MET A C 1
ATOM 1203 O O . MET A 1 160 ? 7.225 -3.416 -2.564 1.00 96.88 160 MET A O 1
ATOM 1207 N N . ALA A 1 161 ? 5.844 -4.125 -0.960 1.00 96.06 161 ALA A N 1
ATOM 1208 C CA . ALA A 1 161 ? 5.734 -2.863 -0.257 1.00 96.06 161 ALA A CA 1
ATOM 1209 C C . ALA A 1 161 ? 5.915 -3.076 1.242 1.00 96.06 161 ALA A C 1
ATOM 1211 O O . ALA A 1 161 ? 5.378 -4.028 1.804 1.00 96.06 161 ALA A O 1
ATOM 1212 N N . ILE A 1 162 ? 6.652 -2.188 1.901 1.00 95.44 162 ILE A N 1
ATOM 1213 C CA . ILE A 1 162 ? 6.873 -2.231 3.346 1.00 95.44 162 ILE A CA 1
ATOM 1214 C C . ILE A 1 162 ? 6.681 -0.826 3.911 1.00 95.44 162 ILE A C 1
ATOM 1216 O O . ILE A 1 162 ? 7.247 0.148 3.411 1.00 95.44 162 ILE A O 1
ATOM 1220 N N . GLN A 1 163 ? 5.883 -0.729 4.971 1.00 94.62 163 GLN A N 1
ATOM 1221 C CA . GLN A 1 163 ? 5.753 0.480 5.771 1.00 94.62 163 GLN A CA 1
ATOM 1222 C C . GLN A 1 163 ? 6.506 0.296 7.096 1.00 94.62 163 GLN A C 1
ATOM 1224 O O . GLN A 1 163 ? 6.076 -0.513 7.927 1.00 94.62 163 GLN A O 1
ATOM 1229 N N . PRO A 1 164 ? 7.599 1.043 7.318 1.00 90.69 164 PRO A N 1
ATOM 1230 C CA . PRO A 1 164 ? 8.237 1.123 8.626 1.00 90.69 164 PRO A CA 1
ATOM 1231 C C . PRO A 1 164 ? 7.281 1.727 9.659 1.00 90.69 164 PRO A C 1
ATOM 1233 O O . PRO A 1 164 ? 6.532 2.653 9.334 1.00 90.69 164 PRO A O 1
ATOM 1236 N N . GLY A 1 165 ? 7.307 1.207 10.884 1.00 85.56 165 GLY A N 1
ATOM 1237 C CA . GLY A 1 165 ? 6.536 1.762 11.995 1.00 85.56 165 GLY A CA 1
ATOM 1238 C C . GLY A 1 165 ? 7.338 2.742 12.848 1.00 85.56 165 GLY A C 1
ATOM 1239 O O . GLY A 1 165 ? 8.560 2.841 12.727 1.00 85.56 165 GLY A O 1
ATOM 1240 N N . THR A 1 166 ? 6.645 3.486 13.714 1.00 83.06 166 THR A N 1
ATOM 1241 C CA . THR A 1 166 ? 7.291 4.331 14.739 1.00 83.06 166 THR A CA 1
ATOM 1242 C C . THR A 1 166 ? 7.621 3.531 15.993 1.00 83.06 166 THR A C 1
ATOM 1244 O O . THR A 1 166 ? 8.714 3.660 16.536 1.00 83.06 166 THR A O 1
ATOM 1247 N N . ASP A 1 167 ? 6.680 2.682 16.417 1.00 83.75 167 ASP A N 1
ATOM 1248 C CA . ASP A 1 167 ? 6.782 1.886 17.644 1.00 83.75 167 ASP A CA 1
ATOM 1249 C C . ASP A 1 167 ? 7.165 0.426 17.346 1.00 83.75 167 ASP A C 1
ATOM 1251 O O . ASP A 1 167 ? 7.738 -0.258 18.192 1.00 83.75 167 ASP A O 1
ATOM 1255 N N . ASN A 1 168 ? 6.883 -0.046 16.125 1.00 81.88 168 ASN A N 1
ATOM 1256 C CA . ASN A 1 168 ? 7.299 -1.354 15.618 1.00 81.88 168 ASN A CA 1
ATOM 1257 C C . ASN A 1 168 ? 8.259 -1.187 14.442 1.00 81.88 168 ASN A C 1
ATOM 1259 O O . ASN A 1 168 ? 8.196 -0.204 13.711 1.00 81.88 168 ASN A O 1
ATOM 1263 N N . ILE A 1 169 ? 9.086 -2.204 14.190 1.00 86.81 169 ILE A N 1
ATOM 1264 C CA . ILE A 1 169 ? 9.993 -2.213 13.030 1.00 86.81 169 ILE A CA 1
ATOM 1265 C C . ILE A 1 169 ? 9.193 -2.138 11.716 1.00 86.81 169 ILE A C 1
ATOM 1267 O O . ILE A 1 169 ? 9.576 -1.419 10.794 1.00 86.81 169 ILE A O 1
ATOM 1271 N N . ILE A 1 170 ? 8.071 -2.859 11.630 1.00 90.62 170 ILE A N 1
ATOM 1272 C CA . ILE A 1 170 ? 7.207 -2.924 10.446 1.00 90.62 170 ILE A CA 1
ATOM 1273 C C . ILE A 1 170 ? 5.755 -2.792 10.895 1.00 90.62 170 ILE A C 1
ATOM 1275 O O . ILE A 1 170 ? 5.291 -3.593 11.705 1.00 90.62 170 ILE A O 1
ATOM 1279 N N . ASP A 1 171 ? 5.036 -1.822 10.334 1.00 91.38 171 ASP A N 1
ATOM 1280 C CA . ASP A 1 171 ? 3.602 -1.642 10.586 1.00 91.38 171 ASP A CA 1
ATOM 1281 C C . ASP A 1 171 ? 2.739 -2.311 9.512 1.00 91.38 171 ASP A C 1
ATOM 1283 O O . ASP A 1 171 ? 1.636 -2.783 9.808 1.00 91.38 171 ASP A O 1
ATOM 1287 N N 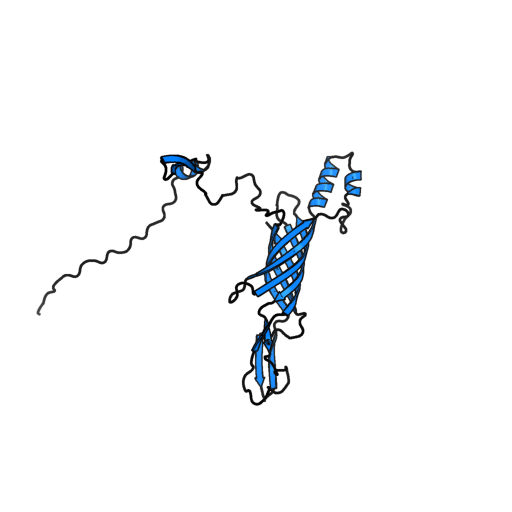. ALA A 1 172 ? 3.240 -2.397 8.274 1.00 94.12 172 ALA A N 1
ATOM 1288 C CA . ALA A 1 172 ? 2.528 -3.067 7.196 1.00 94.12 172 ALA A CA 1
ATOM 1289 C C . ALA A 1 172 ? 3.438 -3.654 6.116 1.00 94.12 172 ALA A C 1
ATOM 1291 O O . ALA A 1 172 ? 4.518 -3.133 5.827 1.00 94.12 172 ALA A O 1
ATOM 1292 N N . ILE A 1 173 ? 2.946 -4.717 5.482 1.00 96.38 173 ILE A N 1
ATOM 1293 C CA . ILE A 1 173 ? 3.566 -5.375 4.329 1.00 96.38 173 ILE A CA 1
ATOM 1294 C C . ILE A 1 173 ? 2.515 -5.478 3.228 1.00 96.38 173 ILE A C 1
ATOM 1296 O O . ILE A 1 173 ? 1.367 -5.815 3.498 1.00 96.38 173 ILE A O 1
ATOM 1300 N N . GLY A 1 174 ? 2.887 -5.192 1.989 1.00 96.69 174 GLY A N 1
ATOM 1301 C CA . GLY A 1 174 ? 2.007 -5.280 0.834 1.00 96.69 174 GLY A CA 1
ATOM 1302 C C . GLY A 1 174 ? 2.660 -5.985 -0.338 1.00 96.69 174 GLY A C 1
ATOM 1303 O O . GLY A 1 174 ? 3.883 -6.048 -0.446 1.00 96.69 174 GLY A O 1
ATOM 1304 N N . ALA A 1 175 ? 1.819 -6.503 -1.218 1.00 97.94 175 ALA A N 1
ATOM 1305 C CA . ALA A 1 175 ? 2.231 -7.104 -2.473 1.00 97.94 175 ALA A CA 1
ATOM 1306 C C . ALA A 1 175 ? 1.157 -6.866 -3.530 1.00 97.94 175 ALA A C 1
ATOM 1308 O O . ALA A 1 175 ? -0.035 -6.779 -3.216 1.00 97.94 175 ALA A O 1
ATOM 1309 N N . GLY A 1 176 ? 1.557 -6.786 -4.791 1.00 97.50 176 GLY A N 1
ATOM 1310 C CA . GLY A 1 176 ? 0.598 -6.616 -5.870 1.00 97.50 176 GLY A CA 1
ATOM 1311 C C . GLY A 1 176 ? 1.233 -6.542 -7.240 1.00 97.50 176 GLY A C 1
ATOM 1312 O O . GLY A 1 176 ? 2.357 -6.994 -7.454 1.00 97.50 176 GLY A O 1
ATOM 1313 N N . VAL A 1 177 ? 0.484 -5.957 -8.168 1.00 97.06 177 VAL A N 1
ATOM 1314 C CA . VAL A 1 177 ? 0.930 -5.695 -9.533 1.00 97.06 177 VAL A CA 1
ATOM 1315 C C . VAL A 1 177 ? 1.090 -4.197 -9.715 1.00 97.06 177 VAL A C 1
ATOM 1317 O O . VAL A 1 177 ? 0.270 -3.400 -9.257 1.00 97.06 177 VAL A O 1
ATOM 1320 N N . MET A 1 178 ? 2.163 -3.820 -10.389 1.00 95.50 178 MET A N 1
ATOM 1321 C CA . MET A 1 178 ? 2.521 -2.442 -10.648 1.00 95.50 178 MET A CA 1
ATOM 1322 C C . MET A 1 178 ? 2.786 -2.241 -12.131 1.00 95.50 178 MET A C 1
ATOM 1324 O O . MET A 1 178 ? 3.331 -3.111 -12.809 1.00 95.50 178 MET A O 1
ATOM 1328 N N . ILE A 1 179 ? 2.387 -1.074 -12.616 1.00 92.38 179 ILE A N 1
ATOM 1329 C CA . ILE A 1 179 ? 2.683 -0.573 -13.949 1.00 92.38 179 ILE A CA 1
ATOM 1330 C C . ILE A 1 179 ? 3.662 0.585 -13.792 1.00 92.38 179 ILE A C 1
ATOM 1332 O O . ILE A 1 179 ? 3.412 1.494 -13.005 1.00 92.38 179 ILE A O 1
ATOM 1336 N N . GLY A 1 180 ? 4.754 0.557 -14.547 1.00 90.25 180 GLY A N 1
ATOM 1337 C CA . GLY A 1 180 ? 5.783 1.588 -14.567 1.00 90.25 180 GLY A CA 1
ATOM 1338 C C . GLY A 1 180 ? 5.842 2.312 -15.905 1.00 90.25 180 GLY A C 1
ATOM 1339 O O . GLY A 1 180 ? 5.825 1.688 -16.969 1.00 90.25 180 GLY A O 1
ATOM 1340 N N . LEU A 1 181 ? 5.949 3.636 -15.839 1.00 87.75 181 LEU A N 1
ATOM 1341 C CA . LEU A 1 181 ? 6.137 4.536 -16.970 1.00 87.75 181 LEU A CA 1
ATOM 1342 C C . LEU A 1 181 ? 7.489 5.244 -16.822 1.00 87.75 181 LEU A C 1
ATOM 1344 O O . LEU A 1 181 ? 7.680 6.081 -15.937 1.00 87.75 181 LEU A O 1
ATOM 1348 N N . ARG A 1 182 ? 8.442 4.910 -17.691 1.00 82.38 182 ARG A N 1
ATOM 1349 C CA . ARG A 1 182 ? 9.781 5.512 -17.744 1.00 82.38 182 ARG A CA 1
ATOM 1350 C C . ARG A 1 182 ? 9.803 6.687 -18.723 1.00 82.38 182 ARG A C 1
ATOM 1352 O O . ARG A 1 182 ? 9.155 6.658 -19.767 1.00 82.38 182 ARG A O 1
ATOM 1359 N N . ARG A 1 183 ? 10.565 7.738 -18.411 1.00 71.44 183 ARG A N 1
ATOM 1360 C CA . ARG A 1 183 ? 10.723 8.900 -19.306 1.00 71.44 183 ARG A CA 1
ATOM 1361 C C . ARG A 1 183 ? 11.744 8.600 -20.415 1.00 71.44 183 ARG A C 1
ATOM 1363 O O . ARG A 1 183 ? 12.762 7.971 -20.164 1.00 71.44 183 ARG A O 1
ATOM 1370 N N . ARG A 1 184 ? 11.475 9.071 -21.643 1.00 60.72 184 ARG A N 1
ATOM 1371 C CA . ARG A 1 184 ? 12.260 8.772 -22.869 1.00 60.72 184 ARG A CA 1
ATOM 1372 C C . ARG A 1 184 ? 13.687 9.334 -22.884 1.00 60.72 184 ARG A C 1
ATOM 1374 O O . ARG A 1 184 ? 14.503 8.848 -23.653 1.00 60.72 184 ARG A O 1
ATOM 1381 N N . GLN A 1 185 ? 13.975 10.359 -22.088 1.00 54.69 185 GLN A N 1
ATOM 1382 C CA . GLN A 1 185 ? 15.247 11.083 -22.112 1.00 54.69 185 GLN A CA 1
ATOM 1383 C C . GLN A 1 185 ? 16.051 10.725 -20.867 1.00 54.69 185 GLN A C 1
ATOM 1385 O O . GLN A 1 185 ? 15.768 11.286 -19.810 1.00 54.69 185 GLN A O 1
ATOM 1390 N N . GLU A 1 186 ? 16.955 9.747 -21.013 1.00 51.94 186 GLU A N 1
ATOM 1391 C CA . GLU A 1 186 ? 18.095 9.353 -20.146 1.00 51.94 186 GLU A CA 1
ATOM 1392 C C . GLU A 1 186 ? 17.862 9.156 -18.640 1.00 51.94 186 GLU A C 1
ATOM 1394 O O . GLU A 1 186 ? 18.734 8.691 -17.911 1.00 51.94 186 GLU A O 1
ATOM 1399 N N . ASN A 1 187 ? 16.663 9.437 -18.159 1.00 57.56 187 ASN A N 1
ATOM 1400 C CA . ASN A 1 187 ? 16.313 9.337 -16.770 1.00 57.56 187 ASN A CA 1
ATOM 1401 C C . ASN A 1 187 ? 15.907 7.900 -16.507 1.00 57.56 187 ASN A C 1
ATOM 1403 O O . ASN A 1 187 ? 14.898 7.393 -17.000 1.00 57.56 187 ASN A O 1
ATOM 1407 N N . SER A 1 188 ? 16.714 7.251 -15.683 1.00 65.81 188 SER A N 1
ATOM 1408 C CA . SER A 1 188 ? 16.451 5.916 -15.179 1.00 65.81 188 SER A CA 1
ATOM 1409 C C . SER A 1 188 ? 15.193 5.847 -14.306 1.00 65.81 188 SER A C 1
ATOM 1411 O O . SER A 1 188 ? 14.701 4.756 -14.020 1.00 65.81 188 SER A O 1
ATOM 1413 N N . ALA A 1 189 ? 14.639 7.002 -13.950 1.00 77.38 189 ALA A N 1
ATOM 1414 C CA . ALA A 1 189 ? 13.450 7.123 -13.147 1.00 77.38 189 ALA A CA 1
ATOM 1415 C C . ALA A 1 189 ? 12.162 6.682 -13.847 1.00 77.38 189 ALA A C 1
ATOM 1417 O O . ALA A 1 189 ? 11.934 6.943 -15.036 1.00 77.38 189 ALA A O 1
ATOM 1418 N N . SER A 1 190 ? 11.273 6.081 -13.064 1.00 83.69 190 SER A N 1
ATOM 1419 C CA . SER A 1 190 ? 9.924 5.735 -13.494 1.00 83.69 190 SER A CA 1
ATOM 1420 C C . SER A 1 190 ? 8.880 6.256 -12.519 1.00 83.69 190 SER A C 1
ATOM 1422 O O . SER A 1 190 ? 9.095 6.327 -11.310 1.00 83.69 190 SER A O 1
ATOM 1424 N N . PHE A 1 191 ? 7.742 6.647 -13.083 1.00 91.12 191 PHE A N 1
ATOM 1425 C CA . PHE A 1 191 ? 6.515 6.861 -12.338 1.00 91.12 191 PHE A CA 1
ATOM 1426 C C . PHE A 1 191 ? 5.706 5.575 -12.388 1.00 91.12 191 PHE A C 1
ATOM 1428 O O . PHE A 1 191 ? 5.445 5.065 -13.481 1.00 91.12 191 PHE A O 1
ATOM 1435 N N . ASN A 1 192 ? 5.296 5.070 -11.232 1.00 93.88 192 ASN A N 1
ATOM 1436 C CA . ASN A 1 192 ? 4.622 3.786 -11.156 1.00 93.88 192 ASN A CA 1
ATOM 1437 C C . ASN A 1 192 ? 3.266 3.900 -10.469 1.00 93.88 192 ASN A C 1
ATOM 1439 O O . ASN A 1 192 ? 3.073 4.717 -9.570 1.00 93.88 192 ASN A O 1
ATOM 1443 N N . ILE A 1 193 ? 2.339 3.043 -10.884 1.00 96.25 193 ILE A N 1
ATOM 1444 C CA . ILE A 1 193 ? 1.011 2.887 -10.296 1.00 96.25 193 ILE A CA 1
ATOM 1445 C C . ILE A 1 193 ? 0.855 1.420 -9.905 1.00 96.25 193 ILE A C 1
ATOM 1447 O O . ILE A 1 193 ? 0.965 0.538 -10.756 1.00 96.25 193 ILE A O 1
ATOM 1451 N N . GLY A 1 194 ? 0.605 1.160 -8.624 1.00 96.50 194 GLY A N 1
ATOM 1452 C CA . GLY A 1 194 ? 0.444 -0.181 -8.067 1.00 96.50 194 GLY A CA 1
ATOM 1453 C C . GLY A 1 194 ? -0.955 -0.419 -7.516 1.00 96.50 194 GLY A C 1
ATOM 1454 O O . GLY A 1 194 ? -1.540 0.466 -6.891 1.00 96.50 194 GLY A O 1
ATOM 1455 N N . ILE A 1 195 ? -1.466 -1.633 -7.715 1.00 97.88 195 ILE A N 1
ATOM 1456 C CA . ILE A 1 195 ? -2.667 -2.148 -7.051 1.00 97.88 195 ILE A CA 1
ATOM 1457 C C . ILE A 1 195 ? -2.309 -3.486 -6.409 1.00 97.88 195 ILE A C 1
ATOM 1459 O O . ILE A 1 195 ? -1.672 -4.338 -7.030 1.00 97.88 195 ILE A O 1
ATOM 1463 N N . GLY A 1 196 ? -2.715 -3.687 -5.164 1.00 97.44 196 GLY A N 1
ATOM 1464 C CA . GLY A 1 196 ? -2.373 -4.894 -4.432 1.00 97.44 196 GLY A CA 1
ATOM 1465 C C . GLY A 1 196 ? -3.189 -5.098 -3.172 1.00 97.44 196 GLY A C 1
ATOM 1466 O O . GLY A 1 196 ? -4.219 -4.463 -2.950 1.00 97.44 196 GLY A O 1
ATOM 1467 N N . ILE A 1 197 ? -2.676 -5.983 -2.332 1.00 97.25 197 ILE A N 1
ATOM 1468 C CA . ILE A 1 197 ? -3.182 -6.240 -0.991 1.00 97.25 197 ILE A CA 1
ATOM 1469 C C . ILE A 1 197 ? -2.112 -5.768 -0.009 1.00 97.25 197 ILE A C 1
ATOM 1471 O O . ILE A 1 197 ? -0.916 -5.952 -0.234 1.00 97.25 197 ILE A O 1
ATOM 1475 N N . LEU A 1 198 ? -2.549 -5.153 1.080 1.00 96.38 198 LEU A N 1
ATOM 1476 C CA . LEU A 1 198 ? -1.728 -4.796 2.226 1.00 96.38 198 LEU A CA 1
ATOM 1477 C C . LEU A 1 198 ? -2.182 -5.611 3.437 1.00 96.38 198 LEU A C 1
ATOM 1479 O O . LEU A 1 198 ? -3.366 -5.894 3.596 1.00 96.38 198 LEU A O 1
ATOM 1483 N N . TYR A 1 199 ? -1.249 -5.942 4.314 1.00 95.69 199 TYR A N 1
ATOM 1484 C CA . TYR A 1 199 ? -1.497 -6.517 5.619 1.00 95.69 199 TYR A CA 1
ATOM 1485 C C . TYR A 1 199 ? -0.905 -5.604 6.695 1.00 95.69 199 TYR A C 1
ATOM 1487 O O . TYR A 1 199 ? 0.313 -5.436 6.777 1.00 95.69 199 TYR A O 1
ATOM 1495 N N . ASP A 1 200 ? -1.770 -4.997 7.504 1.00 94.00 200 ASP A N 1
ATOM 1496 C CA . ASP A 1 200 ? -1.385 -4.262 8.706 1.00 94.00 200 ASP A CA 1
ATOM 1497 C C . ASP A 1 200 ? -1.189 -5.248 9.846 1.00 94.00 200 ASP A C 1
ATOM 1499 O O . ASP A 1 200 ? -2.142 -5.923 10.228 1.00 94.00 200 ASP A O 1
ATOM 1503 N N . VAL A 1 201 ? 0.008 -5.316 10.423 1.00 92.62 201 VAL A N 1
ATOM 1504 C CA . VAL A 1 201 ? 0.315 -6.297 11.479 1.00 92.62 201 VAL A CA 1
ATOM 1505 C C . VAL A 1 201 ? -0.047 -5.808 12.885 1.00 92.62 201 VAL A C 1
ATOM 1507 O O . VAL A 1 201 ? -0.188 -6.622 13.792 1.00 92.62 201 VAL A O 1
ATOM 1510 N N . ASN A 1 202 ? -0.241 -4.496 13.066 1.00 90.56 202 ASN A N 1
ATOM 1511 C CA . ASN A 1 202 ? -0.488 -3.877 14.373 1.00 90.56 202 ASN A CA 1
ATOM 1512 C C . ASN A 1 202 ? -1.710 -2.936 14.387 1.00 90.56 202 ASN A C 1
ATOM 1514 O O . ASN A 1 202 ? -1.652 -1.780 14.821 1.00 90.56 202 ASN A O 1
ATOM 1518 N N . THR A 1 203 ? -2.851 -3.421 13.907 1.00 93.12 203 THR A N 1
ATOM 1519 C CA . THR A 1 203 ? -4.102 -2.653 13.898 1.00 93.12 203 THR A CA 1
ATOM 1520 C C . THR A 1 203 ? -4.783 -2.685 15.262 1.00 93.12 203 THR A C 1
ATOM 1522 O O . THR A 1 203 ? -4.957 -3.748 15.851 1.00 93.12 203 THR A O 1
ATOM 1525 N N . GLN A 1 204 ? -5.207 -1.519 15.753 1.00 95.12 204 GLN A N 1
ATOM 1526 C CA . GLN A 1 204 ? -6.042 -1.403 16.946 1.00 95.12 204 GLN A CA 1
ATOM 1527 C C . GLN A 1 204 ? -7.510 -1.674 16.611 1.00 95.12 204 GLN A C 1
ATOM 1529 O O . GLN A 1 204 ? -8.057 -1.080 15.683 1.00 95.12 204 GLN A O 1
ATOM 1534 N N . ILE A 1 205 ? -8.134 -2.563 17.377 1.00 96.00 205 ILE A N 1
ATOM 1535 C CA . ILE A 1 205 ? -9.543 -2.952 17.258 1.00 96.00 205 ILE A CA 1
ATOM 1536 C C . ILE A 1 205 ? -10.176 -3.028 18.654 1.00 96.00 205 ILE A C 1
ATOM 1538 O O . ILE A 1 205 ? -9.458 -3.040 19.662 1.00 96.00 205 ILE A O 1
ATOM 1542 N N . LEU A 1 206 ? -11.510 -3.079 18.727 1.00 96.56 206 LEU A N 1
ATOM 1543 C CA . LEU A 1 206 ? -12.206 -3.290 20.000 1.00 96.56 206 LEU A CA 1
ATOM 1544 C C . LEU A 1 206 ? -11.764 -4.610 20.651 1.00 96.56 206 LEU A C 1
ATOM 1546 O O . LEU A 1 206 ? -11.542 -5.625 19.980 1.00 96.56 206 LEU A O 1
ATOM 1550 N N . GLY A 1 207 ? -11.608 -4.568 21.972 1.00 95.62 207 GLY A N 1
ATOM 1551 C CA . GLY A 1 207 ? -11.329 -5.737 22.792 1.00 95.62 207 GLY A CA 1
ATOM 1552 C C . GLY A 1 207 ? -12.470 -6.752 22.747 1.00 95.62 207 GLY A C 1
ATOM 1553 O O . GLY A 1 207 ? -13.595 -6.444 22.356 1.00 95.62 207 GLY A O 1
ATOM 1554 N N . ASP A 1 208 ? -12.181 -7.982 23.157 1.00 94.00 208 ASP A N 1
ATOM 1555 C CA . ASP A 1 208 ? -13.166 -9.059 23.093 1.00 94.00 208 ASP A CA 1
ATOM 1556 C C . ASP A 1 208 ? -14.407 -8.740 23.941 1.00 94.00 208 ASP A C 1
ATOM 1558 O O . ASP A 1 208 ? -14.303 -8.280 25.081 1.00 94.00 208 ASP A O 1
ATOM 1562 N N . GLY A 1 209 ? -15.587 -8.983 23.366 1.00 92.81 209 GLY A N 1
ATOM 1563 C CA . GLY A 1 209 ? -16.881 -8.686 23.985 1.00 92.81 209 GLY A CA 1
ATOM 1564 C C . GLY A 1 209 ? -17.354 -7.238 23.825 1.00 92.81 209 GLY A C 1
ATOM 1565 O O . GLY A 1 209 ? -18.529 -6.974 24.060 1.00 92.81 209 GLY A O 1
ATOM 1566 N N . PHE A 1 210 ? -16.494 -6.314 23.384 1.00 95.69 210 PHE A N 1
ATOM 1567 C CA . PHE A 1 210 ? -16.921 -4.968 23.012 1.00 95.69 210 PHE A CA 1
ATOM 1568 C C . PHE A 1 210 ? -17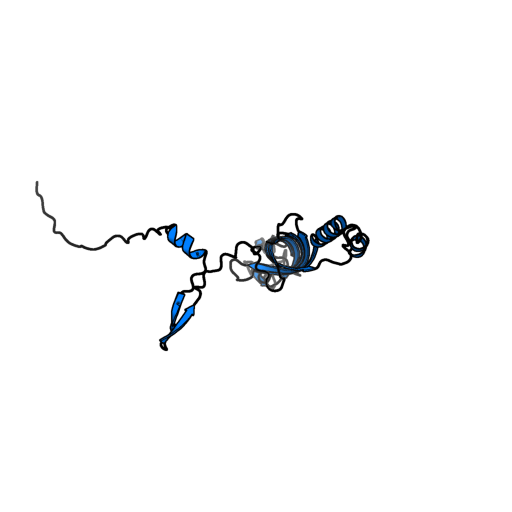.465 -4.969 21.587 1.00 95.69 210 PHE A C 1
ATOM 1570 O O . PHE A 1 210 ? -16.769 -5.330 20.638 1.00 95.69 210 PHE A O 1
ATOM 1577 N N . VAL A 1 211 ? -18.708 -4.518 21.442 1.00 95.12 211 VAL A N 1
ATOM 1578 C CA . VAL A 1 211 ? -19.354 -4.298 20.149 1.00 95.12 211 VAL A CA 1
ATOM 1579 C C . VAL A 1 211 ? -19.865 -2.868 20.118 1.00 95.12 211 VAL A C 1
ATOM 1581 O O . VAL A 1 211 ? -20.426 -2.377 21.099 1.00 95.12 211 VAL A O 1
ATOM 1584 N N . GLU A 1 212 ? -19.650 -2.188 18.998 1.00 95.12 212 GLU A N 1
ATOM 1585 C CA . GLU A 1 212 ? -20.132 -0.826 18.823 1.00 95.12 212 GLU A CA 1
ATOM 1586 C C . GLU A 1 212 ? -21.654 -0.754 19.012 1.00 95.12 212 GLU A C 1
ATOM 1588 O O . GLU A 1 212 ? -22.403 -1.624 18.563 1.00 95.12 212 GLU A O 1
ATOM 1593 N N . ASN A 1 213 ? -22.113 0.307 19.675 1.00 96.06 213 ASN A N 1
ATOM 1594 C CA . ASN A 1 213 ? -23.518 0.588 19.949 1.00 96.06 213 ASN A CA 1
ATOM 1595 C C . ASN A 1 213 ? -24.206 -0.463 20.840 1.00 96.06 213 ASN A C 1
ATOM 1597 O O . ASN A 1 213 ? -25.434 -0.516 20.891 1.00 96.06 213 ASN A O 1
ATOM 1601 N N . GLN A 1 214 ? -23.428 -1.257 21.583 1.00 96.25 214 GLN A N 1
ATOM 1602 C CA . GLN A 1 214 ? -23.922 -2.199 22.590 1.00 96.25 214 GLN A CA 1
ATOM 1603 C C . GLN A 1 214 ? -23.416 -1.846 23.989 1.00 96.25 214 GLN A C 1
ATOM 1605 O O . GLN A 1 214 ? -22.526 -1.009 24.158 1.00 96.25 214 GLN A O 1
ATOM 1610 N N . ALA A 1 215 ? -24.007 -2.478 25.005 1.00 96.12 215 ALA A N 1
ATOM 1611 C CA . ALA A 1 215 ? -23.523 -2.343 26.371 1.00 96.12 215 ALA A CA 1
ATOM 1612 C C . ALA A 1 215 ? -22.123 -2.968 26.503 1.00 96.12 215 ALA A C 1
ATOM 1614 O O . ALA A 1 215 ? -21.856 -3.989 25.860 1.00 96.12 215 ALA A O 1
ATOM 1615 N N . PRO A 1 216 ? -21.227 -2.390 27.319 1.00 96.00 216 PRO A N 1
ATOM 1616 C CA . PRO A 1 216 ? -19.929 -2.993 27.571 1.00 96.00 216 PRO A CA 1
ATOM 1617 C C . PRO A 1 216 ? -20.100 -4.365 28.244 1.00 96.00 216 PRO A C 1
ATOM 1619 O O . PRO A 1 216 ? -21.070 -4.585 28.980 1.00 96.00 216 PRO A O 1
ATOM 1622 N N . PRO A 1 217 ? -19.169 -5.304 28.025 1.00 94.88 217 PRO A N 1
ATOM 1623 C CA . PRO A 1 217 ? -19.224 -6.597 28.685 1.00 94.88 217 PRO A CA 1
ATOM 1624 C C . PRO A 1 217 ? -19.117 -6.435 30.211 1.00 94.88 217 PRO A C 1
ATOM 1626 O O . PRO A 1 217 ? -18.230 -5.765 30.742 1.00 94.88 217 PRO A O 1
ATOM 1629 N N . GLY A 1 218 ? -20.034 -7.075 30.940 1.00 90.69 218 GLY A N 1
ATOM 1630 C CA . GLY A 1 218 ? -20.036 -7.076 32.403 1.00 90.69 218 GLY A CA 1
ATOM 1631 C C . GLY A 1 218 ? -20.363 -5.709 33.015 1.00 90.69 218 GLY A C 1
ATOM 1632 O O . GLY A 1 218 ? -21.482 -5.222 32.895 1.00 90.69 218 GLY A O 1
ATOM 1633 N N . LYS A 1 219 ? -19.407 -5.144 33.762 1.00 89.88 219 LYS A N 1
ATOM 1634 C CA . LYS A 1 219 ? -19.524 -3.848 34.462 1.00 89.88 219 LYS A CA 1
ATOM 1635 C C . LYS A 1 219 ? -18.346 -2.925 34.138 1.00 89.88 219 LYS A C 1
ATOM 1637 O O . LYS A 1 219 ? -17.959 -2.102 34.965 1.00 89.88 219 LYS A O 1
ATOM 1642 N N . GLU A 1 220 ? -17.715 -3.129 32.985 1.00 92.31 220 GLU A N 1
ATOM 1643 C CA . GLU A 1 220 ? -16.568 -2.325 32.573 1.00 92.31 220 GLU A CA 1
ATOM 1644 C C . GLU A 1 220 ? -16.996 -0.878 32.287 1.00 92.31 220 GLU A C 1
ATOM 1646 O O . GLU A 1 220 ? -18.004 -0.631 31.626 1.00 92.31 220 GLU A O 1
ATOM 1651 N N . THR A 1 221 ? -16.224 0.080 32.801 1.00 93.44 221 THR A N 1
ATOM 1652 C CA . THR A 1 221 ? -16.453 1.526 32.624 1.00 93.44 221 THR A CA 1
ATOM 1653 C C . THR A 1 221 ? -15.487 2.166 31.631 1.00 93.44 221 THR A C 1
ATOM 1655 O O . THR A 1 221 ? -15.611 3.349 31.330 1.00 93.44 221 THR A O 1
ATOM 1658 N N . GLU A 1 222 ? -14.543 1.391 31.096 1.00 94.56 222 GLU A N 1
ATOM 1659 C CA . GLU A 1 222 ? -13.555 1.833 30.114 1.00 94.56 222 GLU A CA 1
ATOM 1660 C C . GLU A 1 222 ? -13.532 0.876 28.920 1.00 94.56 222 GLU A C 1
ATOM 1662 O O . GLU A 1 222 ? -13.737 -0.328 29.074 1.00 94.56 222 GLU A O 1
ATOM 1667 N N . VAL A 1 223 ? -13.284 1.407 27.718 1.00 95.94 223 VAL A N 1
ATOM 1668 C CA . VAL A 1 223 ? -13.156 0.579 26.512 1.00 95.94 223 VAL A CA 1
ATOM 1669 C C . VAL A 1 223 ? -11.776 -0.059 26.482 1.00 95.94 223 VAL A C 1
ATOM 1671 O O . VAL A 1 223 ? -10.760 0.635 26.466 1.00 95.94 223 VAL A O 1
ATOM 1674 N N . ARG A 1 224 ? -11.734 -1.389 26.398 1.00 95.12 224 ARG A N 1
ATOM 1675 C CA . ARG A 1 224 ? -10.491 -2.113 26.128 1.00 95.12 224 ARG A CA 1
ATOM 1676 C C . ARG A 1 224 ? -10.253 -2.224 24.630 1.00 95.12 224 ARG A C 1
ATOM 1678 O O . ARG A 1 224 ? -11.161 -2.535 23.862 1.00 95.12 224 ARG A O 1
ATOM 1685 N N . PHE A 1 225 ? -9.001 -2.039 24.233 1.00 96.31 225 PHE A N 1
ATOM 1686 C CA . PHE A 1 225 ? -8.538 -2.270 22.869 1.00 96.31 225 PHE A CA 1
ATOM 1687 C C . PHE A 1 225 ? -7.617 -3.481 22.818 1.00 96.31 225 PHE A C 1
ATOM 1689 O O . PHE A 1 225 ? -6.934 -3.805 23.790 1.00 96.31 225 PHE A O 1
ATOM 1696 N N . ARG A 1 226 ? -7.555 -4.118 21.652 1.00 95.12 226 ARG A N 1
ATOM 1697 C CA . ARG A 1 226 ? -6.553 -5.140 21.345 1.00 95.12 226 ARG A CA 1
ATOM 1698 C C . ARG A 1 226 ? -5.869 -4.826 20.023 1.00 95.12 226 ARG A C 1
ATOM 1700 O O . ARG A 1 226 ? -6.394 -4.076 19.198 1.00 95.12 226 ARG A O 1
ATOM 1707 N N . ARG A 1 227 ? -4.682 -5.398 19.835 1.00 94.00 227 ARG A N 1
ATOM 1708 C CA . ARG A 1 227 ? -3.935 -5.322 18.579 1.00 94.00 227 ARG A CA 1
ATOM 1709 C C . ARG A 1 227 ? -4.103 -6.621 17.808 1.00 94.00 227 ARG A C 1
ATOM 1711 O O . ARG A 1 227 ? -4.094 -7.700 18.394 1.00 94.00 227 ARG A O 1
ATOM 1718 N N . GLY A 1 228 ? -4.280 -6.506 16.504 1.00 91.19 228 GLY A N 1
ATOM 1719 C CA . GLY A 1 228 ? -4.406 -7.640 15.605 1.00 91.19 228 GLY A CA 1
ATOM 1720 C C . GLY A 1 228 ? -4.032 -7.254 14.187 1.00 91.19 228 GLY A C 1
ATOM 1721 O O . GLY A 1 228 ? -3.781 -6.083 13.889 1.00 91.19 228 GLY A O 1
ATOM 1722 N N . SER A 1 229 ? -4.004 -8.246 13.310 1.00 93.38 229 SER A N 1
ATOM 1723 C CA . SER A 1 229 ? -3.688 -8.022 11.912 1.00 93.38 229 SER A CA 1
ATOM 1724 C C . SER A 1 229 ? -4.938 -7.863 11.052 1.00 93.38 229 SER A C 1
ATOM 1726 O O . SER A 1 229 ? -5.942 -8.540 11.274 1.00 93.38 229 SER A O 1
ATOM 1728 N N . GLN A 1 230 ? -4.880 -6.966 10.066 1.00 94.25 230 GLN A N 1
ATOM 1729 C CA . GLN A 1 230 ? -5.987 -6.689 9.146 1.00 94.25 230 GLN A CA 1
ATOM 1730 C C . GLN A 1 230 ? -5.481 -6.539 7.711 1.00 94.25 230 GLN A C 1
ATOM 1732 O O . GLN A 1 230 ? -4.477 -5.872 7.464 1.00 94.25 230 GLN A O 1
ATOM 1737 N N . SER A 1 231 ? -6.194 -7.139 6.760 1.00 96.06 231 SER A N 1
ATOM 1738 C CA . SER A 1 231 ? -5.931 -6.970 5.331 1.00 96.06 231 SER A CA 1
ATOM 1739 C C . SER A 1 231 ? -6.612 -5.722 4.780 1.00 96.06 231 SER A C 1
ATOM 1741 O O . SER A 1 231 ? -7.701 -5.363 5.217 1.00 96.06 231 SER A O 1
ATOM 1743 N N . GLY A 1 232 ? -6.029 -5.107 3.760 1.00 95.69 232 GLY A N 1
ATOM 1744 C CA . GLY A 1 232 ? -6.627 -3.990 3.045 1.00 95.69 232 GLY A CA 1
ATOM 1745 C C . GLY A 1 232 ? -6.299 -3.999 1.560 1.00 95.69 232 GLY A C 1
ATOM 1746 O O . GLY A 1 232 ? -5.309 -4.588 1.127 1.00 95.69 232 GLY A O 1
ATOM 1747 N N . LEU A 1 233 ? -7.132 -3.320 0.777 1.00 97.25 233 LEU A N 1
ATOM 1748 C CA . LEU A 1 233 ? -6.812 -2.967 -0.599 1.00 97.25 233 LEU A CA 1
ATOM 1749 C C . LEU A 1 233 ? -5.698 -1.923 -0.583 1.00 97.25 233 LEU A C 1
ATOM 1751 O O . LEU A 1 233 ? -5.756 -0.973 0.197 1.00 97.25 233 LEU A O 1
ATOM 1755 N N . LEU A 1 234 ? -4.717 -2.083 -1.461 1.00 97.81 234 LEU A N 1
ATOM 1756 C CA . LEU A 1 234 ? -3.598 -1.172 -1.642 1.00 97.81 234 LEU A CA 1
ATOM 1757 C C . LEU A 1 234 ? -3.681 -0.543 -3.028 1.00 97.81 234 LEU A C 1
ATOM 1759 O O . LEU A 1 234 ? -3.685 -1.255 -4.028 1.00 97.81 234 LEU A O 1
ATOM 1763 N N . ILE A 1 235 ? -3.702 0.782 -3.082 1.00 97.50 235 ILE A N 1
ATOM 1764 C CA . ILE A 1 235 ? -3.525 1.558 -4.309 1.00 97.50 235 ILE A CA 1
ATOM 1765 C C . ILE A 1 235 ? -2.364 2.507 -4.059 1.00 97.50 235 ILE A C 1
ATOM 1767 O O . ILE A 1 235 ? -2.355 3.208 -3.051 1.00 97.50 235 ILE A O 1
ATOM 1771 N N . MET A 1 236 ? -1.375 2.552 -4.942 1.00 96.81 236 MET A N 1
ATOM 1772 C CA . MET A 1 236 ? -0.219 3.418 -4.737 1.00 96.81 236 MET A CA 1
ATOM 1773 C C . MET A 1 236 ? 0.286 4.063 -6.009 1.00 96.81 236 MET A C 1
ATOM 1775 O O . MET A 1 236 ? 0.153 3.518 -7.103 1.00 96.81 236 MET A O 1
ATOM 1779 N N . THR A 1 237 ? 0.934 5.203 -5.819 1.00 96.75 237 THR A N 1
ATOM 1780 C CA . THR A 1 237 ? 1.798 5.827 -6.814 1.00 96.75 237 THR A CA 1
ATOM 1781 C C . THR A 1 237 ? 3.204 5.912 -6.245 1.00 96.75 237 THR A C 1
ATOM 1783 O O . THR A 1 237 ? 3.364 6.388 -5.116 1.00 96.75 237 THR A O 1
ATOM 1786 N N . SER A 1 238 ? 4.215 5.484 -6.996 1.00 93.69 238 SER A N 1
ATOM 1787 C CA . SER A 1 238 ? 5.611 5.546 -6.559 1.00 93.69 238 SER A CA 1
ATOM 1788 C C . SER A 1 238 ? 6.524 6.184 -7.594 1.00 93.69 238 SER A C 1
ATOM 1790 O O . SER A 1 238 ? 6.191 6.309 -8.777 1.00 93.69 238 SER A O 1
ATOM 1792 N N . TYR A 1 239 ? 7.676 6.629 -7.102 1.00 91.31 239 TYR A N 1
ATOM 1793 C CA . TYR A 1 239 ? 8.796 7.053 -7.917 1.00 91.31 239 TYR A CA 1
ATOM 1794 C C . TYR A 1 239 ? 10.001 6.186 -7.578 1.00 91.31 239 TYR A C 1
ATOM 1796 O O . TYR A 1 239 ? 10.368 6.040 -6.407 1.00 91.31 239 TYR A O 1
ATOM 1804 N N . SER A 1 240 ? 10.614 5.633 -8.613 1.00 84.81 240 SER A N 1
ATOM 1805 C CA . SER A 1 240 ? 11.810 4.800 -8.497 1.00 84.81 240 SER A CA 1
ATOM 1806 C C . SER A 1 240 ? 12.968 5.508 -9.167 1.00 84.81 240 SER A C 1
ATOM 1808 O O . SER A 1 240 ? 12.769 6.214 -10.159 1.00 84.81 240 SER A O 1
ATOM 1810 N N . PHE A 1 241 ? 14.163 5.337 -8.614 1.00 74.06 241 PHE A N 1
ATOM 1811 C CA . PHE A 1 241 ? 15.381 5.997 -9.074 1.00 74.06 241 PHE A CA 1
ATOM 1812 C C . PHE A 1 241 ? 16.393 4.996 -9.624 1.00 74.06 241 PHE A C 1
ATOM 1814 O O . PHE A 1 241 ? 16.414 3.819 -9.186 1.00 74.06 241 PHE A O 1
#

Secondary structure (DSSP, 8-state):
---------------------PPPPHHHHHTTSS---EEEE-TTS-EEEE------PPPTTS-S---BTTBEEEEEEEEEEE-SSS--EEEEEEETTEEEEEEE-SEEEEEEEEEE--B--SS-TTSS--HHHHHHTTT-HHHHHHHHHHHTTEEEEEEEEEEE-SSSSEEEEEEEEEEEEE-SSS---EEEEEEEEEEEEEEEEEPTT--TTSPPSTT--S--EEEEEEEEEEEEEEEE-

Foldseek 3Di:
DDDDDDDDDDDDDDPDDDPDPDDDDVVVVVVVVPQDFDFDADPVRDTDGDRPPDVDPDPPPDPPDPQDVQKFKWKKKKKKAFPFPFFQAPDWAADPLFIARPDTPRIDIAIKIKIWHWDQDQPPVPDPLHVVSLVVCVVPVVSSVVSVLQSVQKTKGKMKIFGQDPVHRTQKIWIFMKIWGHDSPPDPKTKMKTKTKMKGAWGKGWDPQHDHGDGGPDPDRGTDIDTGMTMIIMIIIIMTD

pLDDT: mean 76.33, std 21.29, range [33.41, 97.94]

Radius of gyration: 31.17 Å; chains: 1; bounding box: 80×63×100 Å